Protein AF-A8XLY7-F1 (afdb_monomer)

Structure (mmCIF, N/CA/C/O backbone):
data_AF-A8XLY7-F1
#
_entry.id   AF-A8XLY7-F1
#
loop_
_atom_site.group_PDB
_atom_site.id
_atom_site.type_symbol
_atom_site.label_atom_id
_atom_site.label_alt_id
_atom_site.label_comp_id
_atom_site.label_asym_id
_atom_site.label_entity_id
_atom_site.label_seq_id
_atom_site.pdbx_PDB_ins_code
_atom_site.Cartn_x
_atom_site.Cartn_y
_atom_site.Cartn_z
_atom_site.occupancy
_atom_site.B_iso_or_equiv
_atom_site.auth_seq_id
_atom_site.auth_comp_id
_atom_site.auth_asym_id
_atom_site.auth_atom_id
_atom_site.pdbx_PDB_model_num
ATOM 1 N N . MET A 1 1 ? -8.087 25.324 46.278 1.00 41.00 1 MET A N 1
ATOM 2 C CA . MET A 1 1 ? -8.316 25.001 44.854 1.00 41.00 1 MET A CA 1
ATOM 3 C C . MET A 1 1 ? -7.153 24.121 44.415 1.00 41.00 1 MET A C 1
ATOM 5 O O . MET A 1 1 ? -6.076 24.637 44.158 1.00 41.00 1 MET A O 1
ATOM 9 N N . SER A 1 2 ? -7.298 22.800 44.547 1.00 41.56 2 SER A N 1
ATOM 10 C CA . SER A 1 2 ? -6.195 21.846 44.384 1.00 41.56 2 SER A CA 1
ATOM 11 C C . SER A 1 2 ? -5.960 21.512 42.916 1.00 41.56 2 SER A C 1
ATOM 13 O O . SER A 1 2 ? -6.889 21.157 42.194 1.00 41.56 2 SER A O 1
ATOM 15 N N . ASP A 1 3 ? -4.698 21.593 42.528 1.00 50.16 3 ASP A N 1
ATOM 16 C CA . ASP A 1 3 ? -4.144 21.308 41.214 1.00 50.16 3 ASP A CA 1
ATOM 17 C C . ASP A 1 3 ? -4.212 19.793 40.901 1.00 50.16 3 ASP A C 1
ATOM 19 O O . ASP A 1 3 ? -3.303 19.024 41.206 1.00 50.16 3 ASP A O 1
ATOM 23 N N . SER A 1 4 ? -5.339 19.326 40.349 1.00 49.62 4 SER A N 1
ATOM 24 C CA . SER A 1 4 ? -5.560 17.934 39.900 1.00 49.62 4 SER A CA 1
ATOM 25 C C . SER A 1 4 ? -5.253 17.712 38.406 1.00 49.62 4 SER A C 1
ATOM 27 O O . SER A 1 4 ? -5.498 16.639 37.857 1.00 49.62 4 SER A O 1
ATOM 29 N N . GLN A 1 5 ? -4.684 18.713 37.732 1.00 52.38 5 GLN A N 1
ATOM 30 C CA . GLN A 1 5 ? -4.601 18.825 36.270 1.00 52.38 5 GLN A CA 1
ATOM 31 C C . GLN A 1 5 ? -3.527 17.996 35.509 1.00 52.38 5 GLN A C 1
ATOM 33 O O . GLN A 1 5 ? -3.691 17.841 34.295 1.00 52.38 5 GLN A O 1
ATOM 38 N N . PRO A 1 6 ? -2.446 17.429 36.098 1.00 54.34 6 PRO A N 1
ATOM 39 C CA . PRO A 1 6 ? -1.425 16.737 35.297 1.00 54.34 6 PRO A CA 1
ATOM 40 C C . PRO A 1 6 ? -1.817 15.319 34.846 1.00 54.34 6 PRO A C 1
ATOM 42 O O . PRO A 1 6 ? -1.481 14.910 33.733 1.00 54.34 6 PRO A O 1
ATOM 45 N N . LYS A 1 7 ? -2.527 14.549 35.687 1.00 48.62 7 LYS A N 1
ATOM 46 C CA . LYS A 1 7 ? -2.868 13.141 35.387 1.00 48.62 7 LYS A CA 1
ATOM 47 C C . LYS A 1 7 ? -3.979 13.013 34.344 1.00 48.62 7 LYS A C 1
ATOM 49 O O . LYS A 1 7 ? -3.897 12.162 33.462 1.00 48.62 7 LYS A O 1
ATOM 54 N N . GLU A 1 8 ? -4.971 13.895 34.402 1.00 51.94 8 GLU A N 1
ATOM 55 C CA . GLU A 1 8 ? -6.104 13.905 33.474 1.00 51.94 8 GLU A CA 1
ATOM 56 C C . GLU A 1 8 ? -5.663 14.310 32.056 1.00 51.94 8 GLU A C 1
ATOM 58 O O . GLU A 1 8 ? -5.964 13.607 31.089 1.00 51.94 8 GLU A O 1
ATOM 63 N N . LYS A 1 9 ? -4.812 15.344 31.935 1.00 51.19 9 LYS A N 1
ATOM 64 C CA . LYS A 1 9 ? -4.214 15.765 30.654 1.00 51.19 9 LYS A CA 1
ATOM 65 C C . LYS A 1 9 ? -3.322 14.692 30.020 1.00 51.19 9 LYS A C 1
ATOM 67 O O . LYS A 1 9 ? -3.359 14.527 28.801 1.00 51.19 9 LYS A O 1
ATOM 72 N N . MET A 1 10 ? -2.556 13.939 30.818 1.00 49.50 10 MET A N 1
ATOM 73 C CA . MET A 1 10 ? -1.784 12.796 30.308 1.00 49.50 10 MET A CA 1
ATOM 74 C C . MET A 1 10 ? -2.691 11.672 29.798 1.00 49.50 10 MET A C 1
ATOM 76 O O . MET A 1 10 ? -2.463 11.169 28.699 1.00 49.50 10 MET A O 1
ATOM 80 N N . SER A 1 11 ? -3.745 11.321 30.543 1.00 58.09 11 SER A N 1
ATOM 81 C CA . SER A 1 11 ? -4.671 10.248 30.155 1.00 58.09 11 SER A CA 1
ATOM 82 C C . SER A 1 11 ? -5.444 10.561 28.867 1.00 58.09 11 SER A C 1
ATOM 84 O O . SER A 1 11 ? -5.591 9.700 28.000 1.00 58.09 11 SER A O 1
ATOM 86 N N . HIS A 1 12 ? -5.861 11.818 28.687 1.00 59.41 12 HIS A N 1
ATOM 87 C CA . HIS A 1 12 ? -6.601 12.257 27.509 1.00 59.41 12 HIS A CA 1
ATOM 88 C C . HIS A 1 12 ? -5.716 12.297 26.255 1.00 59.41 12 HIS A C 1
ATOM 90 O O . HIS A 1 12 ? -6.174 11.969 25.157 1.00 59.41 12 HIS A O 1
ATOM 96 N N . LYS A 1 13 ? -4.441 12.682 26.397 1.00 65.75 13 LYS A N 1
ATOM 97 C CA . LYS A 1 13 ? -3.473 12.644 25.295 1.00 65.75 13 LYS A CA 1
ATOM 98 C C . LYS A 1 13 ? -3.198 11.202 24.863 1.00 65.75 13 LYS A C 1
ATOM 100 O O . LYS A 1 13 ? -3.328 10.887 23.689 1.00 65.75 13 LYS A O 1
ATOM 105 N N . GLN A 1 14 ? -2.946 10.316 25.825 1.00 65.31 14 GLN A N 1
ATOM 106 C CA . GLN A 1 14 ? -2.667 8.905 25.564 1.00 65.31 14 GLN A CA 1
ATOM 107 C C . GLN A 1 14 ? -3.854 8.178 24.905 1.00 65.31 14 GLN A C 1
ATOM 109 O O . GLN A 1 14 ? -3.662 7.375 23.996 1.00 65.31 14 GLN A O 1
ATOM 114 N N . ASN A 1 15 ? -5.091 8.493 25.303 1.00 67.06 15 ASN A N 1
ATOM 115 C CA . ASN A 1 15 ? -6.294 7.938 24.673 1.00 67.06 15 ASN A CA 1
ATOM 116 C C . ASN A 1 15 ? -6.472 8.435 23.223 1.00 67.06 15 ASN A C 1
ATOM 118 O O . ASN A 1 15 ? -6.794 7.663 22.322 1.00 67.06 15 ASN A O 1
ATOM 122 N N . LYS A 1 16 ? -6.193 9.720 22.973 1.00 71.62 16 LYS A N 1
ATOM 123 C CA . LYS A 1 16 ? -6.237 10.299 21.625 1.00 71.62 16 LYS A CA 1
ATOM 124 C C . LYS A 1 16 ? -5.206 9.657 20.693 1.00 71.62 16 LYS A C 1
ATOM 126 O O . LYS A 1 16 ? -5.554 9.306 19.568 1.00 71.62 16 LYS A O 1
ATOM 131 N N . ASP A 1 17 ? -3.981 9.469 21.173 1.00 73.19 17 ASP A N 1
ATOM 132 C CA . ASP A 1 17 ? -2.891 8.867 20.400 1.00 73.19 17 ASP A CA 1
ATOM 133 C C . ASP A 1 17 ? -3.208 7.398 20.051 1.00 73.19 17 ASP A C 1
ATOM 135 O O . ASP A 1 17 ? -3.046 6.983 18.902 1.00 73.19 17 ASP A O 1
ATOM 139 N N . ASN A 1 18 ? -3.787 6.643 20.993 1.00 74.44 18 ASN A N 1
ATOM 140 C CA . ASN A 1 18 ? -4.239 5.268 20.755 1.00 74.44 18 ASN A CA 1
ATOM 141 C C . ASN A 1 18 ? -5.350 5.182 19.696 1.00 74.44 18 ASN A C 1
ATOM 143 O O . ASN A 1 18 ? -5.320 4.295 18.846 1.00 74.44 18 ASN A O 1
ATOM 147 N N . ASN A 1 19 ? -6.324 6.096 19.716 1.00 79.62 19 ASN A N 1
ATOM 148 C CA . ASN A 1 19 ? -7.404 6.106 18.724 1.00 79.62 19 ASN A CA 1
ATOM 149 C C . ASN A 1 19 ? -6.890 6.460 17.325 1.00 79.62 19 ASN A C 1
ATOM 151 O O . ASN A 1 19 ? -7.267 5.807 16.354 1.00 79.62 19 ASN A O 1
ATOM 155 N N . ILE A 1 20 ? -5.975 7.429 17.225 1.00 83.56 20 ILE A N 1
ATOM 156 C CA . ILE A 1 20 ? -5.308 7.769 15.961 1.00 83.56 20 ILE A CA 1
ATOM 157 C C . ILE A 1 20 ? -4.566 6.549 15.409 1.00 83.56 20 ILE A C 1
ATOM 159 O O . ILE A 1 20 ? -4.727 6.216 14.235 1.00 83.56 20 ILE A O 1
ATOM 163 N N . LEU A 1 21 ? -3.791 5.857 16.248 1.00 83.88 21 LEU A N 1
ATOM 164 C CA . LEU A 1 21 ? -3.060 4.666 15.827 1.00 83.88 21 LEU A CA 1
ATOM 165 C C . LEU A 1 21 ? -4.000 3.523 15.416 1.00 83.88 21 LEU A C 1
ATOM 167 O O . LEU A 1 21 ? -3.739 2.858 14.419 1.00 83.88 21 LEU A O 1
ATOM 171 N N . ASN A 1 22 ? -5.110 3.308 16.124 1.00 84.69 22 ASN A N 1
ATOM 172 C CA . ASN A 1 22 ? -6.089 2.281 15.759 1.00 84.69 22 ASN A CA 1
ATOM 173 C C . ASN A 1 22 ? -6.700 2.547 14.378 1.00 84.69 22 ASN A C 1
ATOM 175 O O . ASN A 1 22 ? -6.700 1.658 13.533 1.00 84.69 22 ASN A O 1
ATOM 179 N N . HIS A 1 23 ? -7.125 3.778 14.100 1.00 86.94 23 HIS A N 1
ATOM 180 C CA . HIS A 1 23 ? -7.661 4.129 12.785 1.00 86.94 23 HIS A CA 1
ATOM 181 C C . HIS A 1 23 ? -6.605 4.070 11.676 1.00 86.94 23 HIS A C 1
ATOM 183 O O . HIS A 1 23 ? -6.885 3.646 10.554 1.00 86.94 23 HIS A O 1
ATOM 189 N N . ALA A 1 24 ? -5.362 4.436 11.989 1.00 87.31 24 ALA A N 1
ATOM 190 C CA . ALA A 1 24 ? -4.221 4.253 11.100 1.00 87.31 24 ALA A CA 1
ATOM 191 C C . ALA A 1 24 ? -3.976 2.775 10.764 1.00 87.31 24 ALA A C 1
ATOM 193 O O . ALA A 1 24 ? -3.692 2.439 9.613 1.00 87.31 24 ALA A O 1
ATOM 194 N N . LEU A 1 25 ? -4.091 1.891 11.758 1.00 88.25 25 LEU A N 1
ATOM 195 C CA . LEU A 1 25 ? -3.963 0.446 11.599 1.00 88.25 25 LEU A CA 1
ATOM 196 C C . LEU A 1 25 ? -5.123 -0.140 10.791 1.00 88.25 25 LEU A C 1
ATOM 198 O O . LEU A 1 25 ? -4.855 -0.907 9.869 1.00 88.25 25 LEU A O 1
ATOM 202 N N . GLU A 1 26 ? -6.369 0.254 11.071 1.00 86.56 26 GLU A N 1
ATOM 203 C CA . GLU A 1 26 ? -7.562 -0.119 10.293 1.00 86.56 26 GLU A CA 1
ATOM 204 C C . GLU A 1 26 ? -7.364 0.268 8.815 1.00 86.56 26 GLU A C 1
ATOM 206 O O . GLU A 1 26 ? -7.421 -0.575 7.913 1.00 86.56 26 GLU A O 1
ATOM 211 N N . GLY A 1 27 ? -7.015 1.531 8.554 1.00 88.75 27 GLY A N 1
ATOM 212 C CA . GLY A 1 27 ? -6.757 2.040 7.208 1.00 88.75 27 GLY A CA 1
ATOM 213 C C . GLY A 1 27 ? -5.558 1.374 6.519 1.00 88.75 27 GLY A C 1
ATOM 214 O O . GLY A 1 27 ? -5.604 1.058 5.324 1.00 88.75 27 GLY A O 1
ATOM 215 N N . GLY A 1 28 ? -4.488 1.097 7.265 1.00 90.06 28 GLY A N 1
ATOM 216 C CA . GLY A 1 28 ? -3.314 0.374 6.781 1.00 90.06 28 GLY A CA 1
ATOM 217 C C . GLY A 1 28 ? -3.612 -1.085 6.439 1.00 90.06 28 GLY A C 1
ATOM 218 O O . GLY A 1 28 ? -3.162 -1.570 5.399 1.00 90.06 28 GLY A O 1
ATOM 219 N N . ALA A 1 29 ? -4.409 -1.774 7.257 1.00 89.56 29 ALA A N 1
ATOM 220 C CA . ALA A 1 29 ? -4.863 -3.139 7.007 1.00 89.56 29 ALA A CA 1
ATOM 221 C C . ALA A 1 29 ? -5.755 -3.207 5.761 1.00 89.56 29 ALA A C 1
ATOM 223 O O . ALA A 1 29 ? -5.552 -4.083 4.913 1.00 89.56 29 ALA A O 1
ATOM 224 N N . VAL A 1 30 ? -6.664 -2.242 5.585 1.00 89.25 30 VAL A N 1
ATOM 225 C CA . VAL A 1 30 ? -7.472 -2.078 4.367 1.00 89.25 30 VAL A CA 1
ATOM 226 C C . VAL A 1 30 ? -6.578 -1.886 3.142 1.00 89.25 30 VAL A C 1
ATOM 228 O O . VAL A 1 30 ? -6.713 -2.618 2.157 1.00 89.25 30 VAL A O 1
ATOM 231 N N . GLY A 1 31 ? -5.623 -0.952 3.198 1.00 91.00 31 GLY A N 1
ATOM 232 C CA . GLY A 1 31 ? -4.714 -0.669 2.085 1.00 91.00 31 GLY A CA 1
ATOM 233 C C . GLY A 1 31 ? -3.833 -1.866 1.716 1.00 91.00 31 GLY A C 1
ATOM 234 O O . GLY A 1 31 ? -3.735 -2.246 0.546 1.00 91.00 31 GLY A O 1
ATOM 235 N N . ALA A 1 32 ? -3.249 -2.523 2.719 1.00 91.56 32 ALA A N 1
ATOM 236 C CA . ALA A 1 32 ? -2.460 -3.738 2.547 1.00 91.56 32 ALA A CA 1
ATOM 237 C C . ALA A 1 32 ? -3.291 -4.884 1.947 1.00 91.56 32 ALA A C 1
ATOM 239 O O . ALA A 1 32 ? -2.818 -5.602 1.065 1.00 91.56 32 ALA A O 1
ATOM 240 N N . THR A 1 33 ? -4.538 -5.047 2.389 1.00 90.75 33 THR A N 1
ATOM 241 C CA . THR A 1 33 ? -5.425 -6.124 1.929 1.00 90.75 33 THR A CA 1
ATOM 242 C C . THR A 1 33 ? -5.903 -5.877 0.511 1.00 90.75 33 THR A C 1
ATOM 244 O O . THR A 1 33 ? -5.857 -6.788 -0.314 1.00 90.75 33 THR A O 1
ATOM 247 N N . LYS A 1 34 ? -6.267 -4.638 0.170 1.00 92.94 34 LYS A N 1
ATOM 248 C CA . LYS A 1 34 ? -6.583 -4.264 -1.212 1.00 92.94 34 LYS A CA 1
ATOM 249 C C . LYS A 1 34 ? -5.387 -4.530 -2.128 1.00 92.94 34 LYS A C 1
ATOM 251 O O . LYS A 1 34 ? -5.541 -5.172 -3.166 1.00 92.94 34 LYS A O 1
ATOM 256 N N . ASN A 1 35 ? -4.178 -4.154 -1.708 1.00 93.75 35 ASN A N 1
ATOM 257 C CA . ASN A 1 35 ? -2.958 -4.497 -2.438 1.00 93.75 35 ASN A CA 1
ATOM 258 C C . ASN A 1 35 ? -2.777 -6.012 -2.591 1.00 93.75 35 ASN A C 1
ATOM 260 O O . ASN A 1 35 ? -2.441 -6.477 -3.677 1.00 93.75 35 ASN A O 1
ATOM 264 N N . ALA A 1 36 ? -3.010 -6.789 -1.533 1.00 92.50 36 ALA A N 1
ATOM 265 C CA . ALA A 1 36 ? -2.902 -8.244 -1.557 1.00 92.50 36 ALA A CA 1
ATOM 266 C C . ALA A 1 36 ? -3.921 -8.902 -2.495 1.00 92.50 36 ALA A C 1
ATOM 268 O O . ALA A 1 36 ? -3.590 -9.888 -3.154 1.00 92.50 36 ALA A O 1
ATOM 269 N N . ILE A 1 37 ? -5.140 -8.373 -2.578 1.00 91.69 37 ILE A N 1
ATOM 270 C CA . ILE A 1 37 ? -6.203 -8.887 -3.448 1.00 91.69 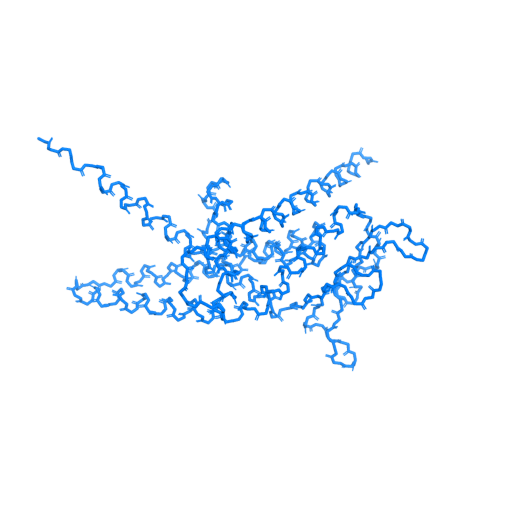37 ILE A CA 1
ATOM 271 C C . ILE A 1 37 ? -5.900 -8.573 -4.914 1.00 91.69 37 ILE A C 1
ATOM 273 O O . ILE A 1 37 ? -6.004 -9.458 -5.765 1.00 91.69 37 ILE A O 1
ATOM 277 N N . HIS A 1 38 ? -5.476 -7.344 -5.211 1.00 93.06 38 HIS A N 1
ATOM 278 C CA . HIS A 1 38 ? -5.279 -6.883 -6.585 1.00 93.06 38 HIS A CA 1
ATOM 279 C C . HIS A 1 38 ? -3.899 -7.212 -7.151 1.00 93.06 38 HIS A C 1
ATOM 281 O O . HIS A 1 38 ? -3.779 -7.436 -8.352 1.00 93.06 38 HIS A O 1
ATOM 287 N N . TYR A 1 39 ? -2.860 -7.296 -6.318 1.00 95.12 39 TYR A N 1
ATOM 288 C CA . TYR A 1 39 ? -1.483 -7.383 -6.792 1.00 95.12 39 TYR A CA 1
ATOM 289 C C . TYR A 1 39 ? -0.692 -8.546 -6.185 1.00 95.12 39 TYR A C 1
ATOM 291 O O . TYR A 1 39 ? -0.847 -8.937 -5.025 1.00 95.12 39 TYR A O 1
ATOM 299 N N . ALA A 1 40 ? 0.211 -9.108 -6.985 1.00 93.62 40 ALA A N 1
ATOM 300 C CA . ALA A 1 40 ? 1.286 -9.977 -6.512 1.00 93.62 40 ALA A CA 1
ATOM 301 C C . ALA A 1 40 ? 2.636 -9.312 -6.781 1.00 93.62 40 ALA A C 1
ATOM 303 O O . ALA A 1 40 ? 2.892 -8.851 -7.891 1.00 93.62 40 ALA A O 1
ATOM 304 N N . VAL A 1 41 ? 3.511 -9.298 -5.777 1.00 93.31 41 VAL A N 1
ATOM 305 C CA . VAL A 1 41 ? 4.860 -8.737 -5.893 1.00 93.31 41 VAL A CA 1
ATOM 306 C C . VAL A 1 41 ? 5.867 -9.873 -5.968 1.00 93.31 41 VAL A C 1
ATOM 308 O O . VAL A 1 41 ? 5.856 -10.783 -5.142 1.00 93.31 41 VAL A O 1
ATOM 311 N N . LYS A 1 42 ? 6.759 -9.819 -6.952 1.00 92.50 42 LYS A N 1
ATOM 312 C CA . LYS A 1 42 ? 7.868 -10.758 -7.098 1.00 92.50 42 LYS A CA 1
ATOM 313 C C . LYS A 1 42 ? 9.160 -9.983 -7.279 1.00 92.50 42 LYS A C 1
ATOM 315 O O . LYS A 1 42 ? 9.376 -9.371 -8.323 1.00 92.50 42 LYS A O 1
ATOM 320 N N . VAL A 1 43 ? 10.020 -10.037 -6.272 1.00 88.38 43 VAL A N 1
ATOM 321 C CA . VAL A 1 43 ? 11.380 -9.503 -6.369 1.00 88.38 43 VAL A CA 1
ATOM 322 C C . VAL A 1 43 ? 12.252 -10.519 -7.105 1.00 88.38 43 VAL A C 1
ATOM 324 O O . VAL A 1 43 ? 12.157 -11.720 -6.841 1.00 88.38 43 VAL A O 1
ATOM 327 N N . GLY A 1 44 ? 13.053 -10.061 -8.064 1.00 80.62 44 GLY A N 1
ATOM 328 C CA . GLY A 1 44 ? 13.890 -10.934 -8.884 1.00 80.62 44 GLY A CA 1
ATOM 329 C C . GLY A 1 44 ? 13.127 -11.782 -9.913 1.00 80.62 44 GLY A C 1
ATOM 330 O O . GLY A 1 44 ? 12.041 -11.443 -10.392 1.00 80.62 44 GLY A O 1
ATOM 331 N N . GLY A 1 45 ? 13.713 -12.934 -10.255 1.00 69.75 45 GLY A N 1
ATOM 332 C CA . GLY A 1 45 ? 13.126 -13.980 -11.104 1.00 69.75 45 GLY A CA 1
ATOM 333 C C . GLY A 1 45 ? 13.777 -14.135 -12.481 1.00 69.75 45 GLY A C 1
ATOM 334 O O . GLY A 1 45 ? 13.882 -15.252 -12.974 1.00 69.75 45 GLY A O 1
ATOM 335 N N . ARG A 1 46 ? 14.253 -13.048 -13.086 1.00 68.06 46 ARG A N 1
ATOM 336 C CA . ARG A 1 46 ? 15.160 -13.060 -14.246 1.00 68.06 46 ARG A CA 1
ATOM 337 C C . ARG A 1 46 ? 16.392 -12.243 -13.884 1.00 68.06 46 ARG A C 1
ATOM 339 O O . ARG A 1 46 ? 16.291 -11.362 -13.036 1.00 68.06 46 ARG A O 1
ATOM 346 N N . ARG A 1 47 ? 17.533 -12.515 -14.530 1.00 67.56 47 ARG A N 1
ATOM 347 C CA . ARG A 1 47 ? 18.837 -11.907 -14.193 1.00 67.56 47 ARG A CA 1
ATOM 348 C C . ARG A 1 47 ? 18.831 -10.371 -14.193 1.00 67.56 47 ARG A C 1
ATOM 350 O O . ARG A 1 47 ? 19.692 -9.762 -13.578 1.00 67.56 47 ARG A O 1
ATOM 357 N N . THR A 1 48 ? 17.870 -9.771 -14.887 1.00 79.38 48 THR A N 1
ATOM 358 C CA . THR A 1 48 ? 17.748 -8.331 -15.117 1.00 79.38 48 THR A CA 1
ATOM 359 C C . THR A 1 48 ? 16.543 -7.717 -14.414 1.00 79.38 48 THR A C 1
ATOM 361 O O . THR A 1 48 ? 16.367 -6.515 -14.494 1.00 79.38 48 THR A O 1
ATOM 364 N N . ASN A 1 49 ? 15.698 -8.495 -13.736 1.00 85.44 49 ASN A N 1
ATOM 365 C CA . ASN A 1 49 ? 14.477 -7.966 -13.133 1.00 85.44 49 ASN A CA 1
ATOM 366 C C . ASN A 1 49 ? 14.731 -7.686 -11.659 1.00 85.44 49 ASN A C 1
ATOM 368 O O . ASN A 1 49 ? 15.037 -8.606 -10.903 1.00 85.44 49 ASN A O 1
ATOM 372 N N . VAL A 1 50 ? 14.552 -6.439 -11.241 1.00 89.25 50 VAL A N 1
ATOM 373 C CA . VAL A 1 50 ? 14.678 -6.045 -9.838 1.00 89.25 50 VAL A CA 1
ATOM 374 C C . VAL A 1 50 ? 13.388 -6.383 -9.099 1.00 89.25 50 VAL A C 1
ATOM 376 O O . VAL A 1 50 ? 13.404 -7.154 -8.144 1.00 89.25 50 VAL A O 1
ATOM 379 N N . VAL A 1 51 ? 12.242 -5.898 -9.580 1.00 93.19 51 VAL A N 1
ATOM 380 C CA . VAL A 1 51 ? 10.928 -6.226 -9.009 1.00 93.19 51 VAL A CA 1
ATOM 381 C C . VAL A 1 51 ? 9.843 -6.222 -10.078 1.00 93.19 51 VAL A C 1
ATOM 383 O O . VAL A 1 51 ? 9.835 -5.399 -10.987 1.00 93.19 51 VAL A O 1
ATOM 386 N N . ASN A 1 52 ? 8.906 -7.157 -9.956 1.00 94.19 52 ASN A N 1
ATOM 387 C CA . ASN A 1 52 ? 7.744 -7.294 -10.818 1.00 94.19 52 ASN A CA 1
ATOM 388 C C . ASN A 1 52 ? 6.479 -7.173 -9.976 1.00 94.19 52 ASN A C 1
ATOM 390 O O . ASN A 1 52 ? 6.331 -7.865 -8.965 1.00 94.19 52 ASN A O 1
ATOM 394 N N . VAL A 1 53 ? 5.547 -6.350 -10.434 1.00 95.06 53 VAL A N 1
ATOM 395 C CA . VAL A 1 53 ? 4.200 -6.263 -9.880 1.00 95.06 53 VAL A CA 1
ATOM 396 C C . VAL A 1 53 ? 3.242 -6.857 -10.898 1.00 95.06 53 VAL A C 1
ATOM 398 O O . VAL A 1 53 ? 3.223 -6.442 -12.054 1.00 95.06 53 VAL A O 1
ATOM 401 N N . PHE A 1 54 ? 2.462 -7.847 -10.481 1.00 94.81 54 PHE A N 1
ATOM 402 C CA . PHE A 1 54 ? 1.435 -8.493 -11.290 1.00 94.81 54 PHE A CA 1
ATOM 403 C C . PHE A 1 54 ? 0.060 -8.036 -10.852 1.00 94.81 54 PHE A C 1
ATOM 405 O O . PHE A 1 54 ? -0.204 -7.988 -9.655 1.00 94.81 54 PHE A O 1
ATOM 412 N N . ASP A 1 55 ? -0.811 -7.773 -11.817 1.00 94.50 55 ASP A N 1
ATOM 413 C CA . ASP A 1 55 ? -2.223 -7.515 -11.583 1.00 94.50 55 ASP A CA 1
ATOM 414 C C . ASP A 1 55 ? -2.995 -8.836 -11.627 1.00 94.50 55 ASP A C 1
ATOM 416 O O . ASP A 1 55 ? -3.014 -9.552 -12.634 1.00 94.50 55 ASP A O 1
ATOM 420 N N . LYS A 1 56 ? -3.610 -9.188 -10.500 1.00 92.81 56 LYS A N 1
ATOM 421 C CA . LYS A 1 56 ? -4.402 -10.406 -10.332 1.00 92.81 56 LYS A CA 1
ATOM 422 C C . LYS A 1 56 ? -5.761 -10.310 -11.016 1.00 92.81 56 LYS A C 1
ATOM 424 O O . LYS A 1 56 ? -6.322 -11.371 -11.295 1.00 92.81 56 LYS A O 1
ATOM 429 N N . THR A 1 57 ? -6.257 -9.107 -11.298 1.00 89.31 57 THR A N 1
ATOM 430 C CA . THR A 1 57 ? -7.545 -8.871 -11.966 1.00 89.31 57 THR A CA 1
ATOM 431 C C . THR A 1 57 ? -7.462 -9.107 -13.471 1.00 89.31 57 THR A C 1
ATOM 433 O O . THR A 1 57 ? -8.442 -9.517 -14.085 1.00 89.31 57 THR A O 1
ATOM 436 N N . VAL A 1 58 ? -6.272 -8.961 -14.064 1.00 89.94 58 VAL A N 1
ATOM 437 C CA . VAL A 1 58 ? -6.061 -9.167 -15.501 1.00 89.94 58 VAL A CA 1
ATOM 438 C C . VAL A 1 58 ? -5.324 -10.481 -15.751 1.00 89.94 58 VAL A C 1
ATOM 440 O O . VAL A 1 58 ? -4.137 -10.626 -15.450 1.00 89.94 58 VAL A O 1
ATOM 443 N N . LYS A 1 59 ? -6.017 -11.458 -16.344 1.00 89.00 59 LYS A N 1
ATOM 444 C CA . LYS A 1 59 ? -5.454 -12.780 -16.655 1.00 89.00 59 LYS A CA 1
ATOM 445 C C . LYS A 1 59 ? -4.951 -12.868 -18.096 1.00 89.00 59 LYS A C 1
ATOM 447 O O . LYS A 1 59 ? -5.476 -12.248 -19.018 1.00 89.00 59 LYS A O 1
ATOM 452 N N . SER A 1 60 ? -3.888 -13.637 -18.296 1.00 86.00 60 SER A N 1
ATOM 453 C CA . SER A 1 60 ? -3.456 -14.105 -19.616 1.00 86.00 60 SER A CA 1
ATOM 454 C C . SER A 1 60 ? -4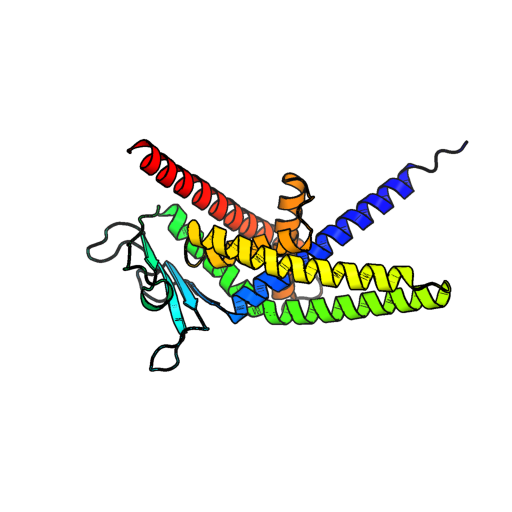.357 -15.243 -20.105 1.00 86.00 60 SER A C 1
ATOM 456 O O . SER A 1 60 ? -5.079 -15.840 -19.312 1.00 86.00 60 SER A O 1
ATOM 458 N N . ALA A 1 61 ? -4.251 -15.610 -21.386 1.00 84.00 61 ALA A N 1
ATOM 459 C CA . ALA A 1 61 ? -4.966 -16.761 -21.951 1.00 84.00 61 ALA A CA 1
ATOM 460 C C . ALA A 1 61 ? -4.681 -18.088 -21.212 1.00 84.00 61 ALA A C 1
ATOM 462 O O . ALA A 1 61 ? -5.480 -19.010 -21.257 1.00 84.00 61 ALA A O 1
ATOM 463 N N . ARG A 1 62 ? -3.551 -18.172 -20.494 1.00 85.38 62 ARG A N 1
ATOM 464 C CA . ARG A 1 62 ? -3.157 -19.323 -19.665 1.00 85.38 62 ARG A CA 1
ATOM 465 C C . ARG A 1 62 ? -3.620 -19.207 -18.203 1.00 85.38 62 ARG A C 1
ATOM 467 O O . ARG A 1 62 ? -3.070 -19.879 -17.342 1.00 85.38 62 ARG A O 1
ATOM 474 N N . GLY A 1 63 ? -4.518 -18.273 -17.883 1.00 85.19 63 GLY A N 1
ATOM 475 C CA . GLY A 1 63 ? -5.035 -18.037 -16.527 1.00 85.19 63 GLY A CA 1
ATOM 476 C C . GLY A 1 63 ? -4.082 -17.311 -15.565 1.00 85.19 63 GLY A C 1
ATOM 477 O O . GLY A 1 63 ? -4.492 -16.900 -14.481 1.00 85.19 63 GLY A O 1
ATOM 478 N N . ASN A 1 64 ? -2.821 -17.085 -15.949 1.00 88.69 64 ASN A N 1
ATOM 479 C CA . ASN A 1 64 ? -1.836 -16.421 -15.088 1.00 88.69 64 ASN A CA 1
ATOM 480 C C . ASN A 1 64 ? -2.056 -14.898 -15.024 1.00 88.69 64 ASN A C 1
ATOM 482 O O . ASN A 1 64 ? -2.336 -14.310 -16.075 1.00 88.69 64 ASN A O 1
ATOM 486 N N . PRO A 1 65 ? -1.871 -14.248 -13.855 1.00 91.31 65 PRO A N 1
ATOM 487 C CA . PRO A 1 65 ? -1.846 -12.789 -13.724 1.00 91.31 65 PRO A CA 1
ATOM 488 C C . PRO A 1 65 ? -0.879 -12.129 -14.714 1.00 91.31 65 PRO A C 1
ATOM 490 O O . PRO A 1 65 ? 0.253 -12.592 -14.887 1.00 91.31 65 PRO A O 1
ATOM 493 N N . LYS A 1 66 ? -1.300 -11.038 -15.357 1.00 93.00 66 LYS A N 1
ATOM 494 C CA . LYS A 1 66 ? -0.416 -10.241 -16.214 1.00 93.00 66 LYS A CA 1
ATOM 495 C C . LYS A 1 66 ? 0.460 -9.335 -15.351 1.00 93.00 66 LYS A C 1
ATOM 497 O O . LYS A 1 66 ? 0.021 -8.798 -14.339 1.00 93.00 66 LYS A O 1
ATOM 502 N N . TRP A 1 67 ? 1.718 -9.157 -15.747 1.00 91.38 67 TRP A N 1
ATOM 503 C CA . TRP A 1 67 ? 2.576 -8.160 -15.106 1.00 91.38 67 TRP A CA 1
ATOM 504 C C . TRP A 1 67 ? 2.011 -6.768 -15.405 1.00 91.38 67 TRP A C 1
ATOM 506 O O . TRP A 1 67 ? 1.677 -6.498 -16.553 1.00 91.38 67 TRP A O 1
ATOM 516 N N . PHE A 1 68 ? 1.872 -5.926 -14.389 1.00 93.94 68 PHE A N 1
ATOM 517 C CA . PHE A 1 68 ? 1.409 -4.541 -14.477 1.00 93.94 68 PHE A CA 1
ATOM 518 C C . PHE A 1 68 ? 2.576 -3.601 -14.742 1.00 93.94 68 PHE A C 1
ATOM 520 O O . PHE A 1 68 ? 2.580 -2.878 -15.738 1.00 93.94 68 PHE A O 1
ATOM 527 N N . ALA A 1 69 ? 3.587 -3.667 -13.882 1.00 94.06 69 ALA A N 1
ATOM 528 C CA . ALA A 1 69 ? 4.789 -2.867 -13.999 1.00 94.06 69 ALA A CA 1
ATOM 529 C C . ALA A 1 69 ? 6.003 -3.652 -13.508 1.00 94.06 69 ALA A C 1
ATOM 531 O O . ALA A 1 69 ? 5.890 -4.567 -12.682 1.00 94.06 69 ALA A O 1
ATOM 532 N N . ARG A 1 70 ? 7.168 -3.316 -14.053 1.00 93.00 70 ARG A N 1
ATOM 533 C CA . ARG A 1 70 ? 8.438 -3.973 -13.746 1.00 93.00 70 ARG A CA 1
ATOM 534 C C . ARG A 1 70 ? 9.540 -2.947 -13.641 1.00 93.00 70 ARG A C 1
ATOM 536 O O . ARG A 1 70 ? 9.558 -1.986 -14.400 1.00 93.00 70 ARG A O 1
ATOM 543 N N . VAL A 1 71 ? 10.442 -3.194 -12.707 1.00 92.38 71 VAL A N 1
ATOM 544 C CA . VAL A 1 71 ? 11.695 -2.467 -12.564 1.00 92.38 71 VAL A CA 1
ATOM 545 C C . VAL A 1 71 ? 12.792 -3.385 -13.056 1.00 92.38 71 VAL A C 1
ATOM 547 O O . VAL A 1 71 ? 13.010 -4.451 -12.472 1.00 92.38 71 VAL A O 1
ATOM 550 N N . ASP A 1 72 ? 13.470 -2.962 -14.111 1.00 90.81 72 ASP A N 1
ATOM 551 C CA . ASP A 1 72 ? 14.500 -3.734 -14.782 1.00 90.81 72 ASP A CA 1
ATOM 552 C C . ASP A 1 72 ? 15.868 -3.037 -14.636 1.00 90.81 72 ASP A C 1
ATOM 554 O O . ASP A 1 72 ? 16.007 -1.813 -14.711 1.00 90.81 72 ASP A O 1
ATOM 558 N N . ALA A 1 73 ? 16.891 -3.844 -14.374 1.00 89.56 73 ALA A N 1
ATOM 559 C CA . ALA A 1 73 ? 18.298 -3.487 -14.440 1.00 89.56 73 ALA A CA 1
ATOM 560 C C . ALA A 1 73 ? 18.747 -3.358 -15.909 1.00 89.56 73 ALA A C 1
ATOM 562 O O . ALA A 1 73 ? 18.064 -3.880 -16.795 1.00 89.56 73 ALA A O 1
ATOM 563 N N . PRO A 1 74 ? 19.890 -2.704 -16.190 1.00 89.38 74 PRO A N 1
ATOM 564 C CA . PRO A 1 74 ? 20.427 -2.598 -17.543 1.00 89.38 74 PRO A CA 1
ATOM 565 C C . PRO A 1 74 ? 20.471 -3.956 -18.254 1.00 89.38 74 PRO A C 1
ATOM 567 O O . PRO A 1 74 ? 21.001 -4.934 -17.718 1.00 89.38 74 PRO A O 1
ATOM 570 N N . HIS A 1 75 ? 19.906 -4.029 -19.460 1.00 85.94 75 HIS A N 1
ATOM 571 C CA . HIS A 1 75 ? 19.869 -5.260 -20.249 1.00 85.94 75 HIS A CA 1
ATOM 572 C C . HIS A 1 75 ? 19.876 -4.982 -21.749 1.00 85.94 75 HIS A C 1
ATOM 574 O O . HIS A 1 75 ? 19.326 -3.988 -22.218 1.00 85.94 75 HIS A O 1
ATOM 580 N N . GLY A 1 76 ? 20.507 -5.880 -22.512 1.00 85.81 76 GLY A N 1
ATOM 581 C CA . GLY A 1 76 ? 20.544 -5.817 -23.972 1.00 85.81 76 GLY A CA 1
ATOM 582 C C . GLY A 1 76 ? 20.936 -4.433 -24.501 1.00 85.81 76 GLY A C 1
ATOM 583 O O . GLY A 1 76 ? 22.029 -3.946 -24.234 1.00 85.81 76 GLY A O 1
ATOM 584 N N . LYS A 1 77 ? 20.020 -3.805 -25.249 1.00 85.56 77 LYS A N 1
ATOM 585 C CA . LYS A 1 77 ? 20.195 -2.475 -25.863 1.00 85.56 77 LYS A CA 1
ATOM 586 C C . LYS A 1 77 ? 19.789 -1.305 -24.952 1.00 85.56 77 LYS A C 1
ATOM 588 O O . LYS A 1 77 ? 19.768 -0.166 -25.406 1.00 85.56 77 LYS A O 1
ATOM 593 N N . VAL A 1 78 ? 19.442 -1.569 -23.694 1.00 85.12 78 VAL A N 1
ATOM 594 C CA . VAL A 1 78 ? 18.990 -0.567 -22.721 1.00 85.12 78 VAL A CA 1
ATOM 595 C C . VAL A 1 78 ? 20.009 -0.508 -21.574 1.00 85.12 78 VAL A C 1
ATOM 597 O O . VAL A 1 78 ? 19.883 -1.248 -20.596 1.00 85.12 78 VAL A O 1
ATOM 600 N N . PRO A 1 79 ? 21.050 0.344 -21.668 1.00 89.56 79 PRO A N 1
ATOM 601 C CA . PRO A 1 79 ? 22.181 0.352 -20.733 1.00 89.56 79 PRO A CA 1
ATOM 602 C C . PRO A 1 79 ? 21.884 1.071 -19.403 1.00 89.56 79 PRO A C 1
ATOM 604 O O . PRO A 1 79 ? 22.798 1.497 -18.705 1.00 89.56 79 PRO A O 1
ATOM 607 N N . PHE A 1 80 ? 20.613 1.235 -19.035 1.00 90.50 80 PHE A N 1
ATOM 608 C CA . PHE A 1 80 ? 20.187 1.965 -17.841 1.00 90.50 80 PHE A CA 1
ATOM 609 C C . PHE A 1 80 ? 19.054 1.236 -17.111 1.00 90.50 80 PHE A C 1
ATOM 611 O O . PHE A 1 80 ? 18.316 0.450 -17.708 1.00 90.50 80 PHE A O 1
ATOM 618 N N . HIS A 1 81 ? 18.906 1.507 -15.812 1.00 90.88 81 HIS A N 1
ATOM 619 C CA . HIS A 1 81 ? 17.766 1.015 -15.040 1.00 90.88 81 HIS A CA 1
ATOM 620 C C . HIS A 1 81 ? 16.489 1.699 -15.520 1.00 90.88 81 HIS A C 1
ATOM 622 O O . HIS A 1 81 ? 16.485 2.910 -15.757 1.00 90.88 81 HIS A O 1
ATOM 628 N N . HIS A 1 82 ? 15.409 0.941 -15.660 1.00 90.94 82 HIS A N 1
ATOM 629 C CA . HIS A 1 82 ? 14.168 1.479 -16.198 1.00 90.94 82 HIS A CA 1
ATOM 630 C C . HIS A 1 82 ? 12.922 0.809 -15.626 1.00 90.94 82 HIS A C 1
ATOM 632 O O . HIS A 1 82 ? 12.974 -0.289 -15.070 1.00 90.94 82 HIS A O 1
ATOM 638 N N . ILE A 1 83 ? 11.802 1.520 -15.743 1.00 91.38 83 ILE A N 1
ATOM 639 C CA . ILE A 1 83 ? 10.471 1.017 -15.423 1.00 91.38 83 ILE A CA 1
ATOM 640 C C . ILE A 1 83 ? 9.704 0.773 -16.717 1.00 91.38 83 ILE A C 1
ATOM 642 O O . ILE A 1 83 ? 9.611 1.649 -17.584 1.00 91.38 83 ILE A O 1
ATOM 646 N N . ASN A 1 84 ? 9.078 -0.393 -16.788 1.00 91.44 84 ASN A N 1
ATOM 647 C CA . ASN A 1 84 ? 8.212 -0.796 -17.884 1.00 91.44 84 ASN A CA 1
ATOM 648 C C . ASN A 1 84 ? 6.802 -0.962 -17.340 1.00 91.44 84 ASN A C 1
ATOM 650 O O . ASN A 1 84 ? 6.606 -1.484 -16.239 1.00 91.44 84 ASN A O 1
ATOM 654 N N . VAL A 1 85 ? 5.815 -0.580 -18.142 1.00 92.69 85 VAL A N 1
ATOM 655 C CA . VAL A 1 85 ? 4.398 -0.830 -17.860 1.00 92.69 85 VAL A CA 1
ATOM 656 C C . VAL A 1 85 ? 3.782 -1.648 -18.979 1.00 92.69 85 VAL A C 1
ATOM 658 O O . VAL A 1 85 ? 4.182 -1.559 -20.141 1.00 92.69 85 VAL A O 1
ATOM 661 N N . ASN A 1 86 ? 2.813 -2.484 -18.628 1.00 91.31 86 ASN A N 1
ATOM 662 C CA . ASN A 1 86 ? 2.178 -3.365 -19.589 1.00 91.31 86 ASN A CA 1
ATOM 663 C C . ASN A 1 86 ? 1.022 -2.661 -20.295 1.00 91.31 86 ASN A C 1
ATOM 665 O O . ASN A 1 86 ? -0.011 -2.395 -19.677 1.00 91.31 86 ASN A O 1
ATOM 669 N N . LYS A 1 87 ? 1.153 -2.474 -21.613 1.00 90.62 87 LYS A N 1
ATOM 670 C CA . LYS A 1 87 ? 0.109 -1.904 -22.477 1.00 90.62 87 LYS A CA 1
ATOM 671 C C . LYS A 1 87 ? -1.255 -2.577 -22.308 1.00 90.62 87 LYS A C 1
ATOM 673 O O . LYS A 1 87 ? -2.274 -1.907 -22.398 1.00 90.62 87 LYS A O 1
ATOM 678 N N . ALA A 1 88 ? -1.297 -3.884 -22.046 1.00 86.19 88 ALA A N 1
ATOM 679 C CA . ALA A 1 88 ? -2.557 -4.608 -21.875 1.00 86.19 88 ALA A CA 1
ATOM 680 C C . ALA A 1 88 ? -3.319 -4.238 -20.589 1.00 86.19 88 ALA A C 1
ATOM 682 O O . ALA A 1 88 ? -4.463 -4.654 -20.443 1.00 86.19 88 ALA A O 1
ATOM 683 N N . ILE A 1 89 ? -2.678 -3.529 -19.658 1.00 87.69 89 ILE A N 1
ATOM 684 C CA . ILE A 1 89 ? -3.278 -3.055 -18.405 1.00 87.69 89 ILE A CA 1
ATOM 685 C C . ILE A 1 89 ? -3.402 -1.532 -18.435 1.00 87.69 89 ILE A C 1
ATOM 687 O O . ILE A 1 89 ? -4.454 -0.997 -18.117 1.00 87.69 89 ILE A O 1
ATOM 691 N N . THR A 1 90 ? -2.343 -0.828 -18.836 1.00 88.06 90 THR A N 1
ATOM 692 C CA . THR A 1 90 ? -2.303 0.640 -18.774 1.00 88.06 90 THR A CA 1
ATOM 693 C C . THR A 1 90 ? -2.783 1.328 -20.048 1.00 88.06 90 THR A C 1
ATOM 695 O O . THR A 1 90 ? -2.962 2.538 -20.047 1.00 88.06 90 THR A O 1
ATOM 698 N N . GLY A 1 91 ? -2.902 0.606 -21.166 1.00 88.31 91 GLY A N 1
ATOM 699 C CA . GLY A 1 91 ? -3.103 1.186 -22.500 1.00 88.31 91 GLY A CA 1
ATOM 700 C C . GLY A 1 91 ? -1.860 1.880 -23.080 1.00 88.31 91 GLY A C 1
ATOM 701 O O . GLY A 1 91 ? -1.801 2.137 -24.282 1.00 88.31 91 GLY A O 1
ATOM 702 N N . VAL A 1 92 ? -0.831 2.124 -22.263 1.00 87.12 92 VAL A N 1
ATOM 703 C CA . VAL A 1 92 ? 0.378 2.868 -22.634 1.00 87.12 92 VAL A CA 1
ATOM 704 C C . VAL A 1 92 ? 1.422 1.925 -23.232 1.00 87.12 92 VAL A C 1
ATOM 706 O O . VAL A 1 92 ? 1.721 0.869 -22.672 1.00 87.12 92 VAL A O 1
ATOM 709 N N . LYS A 1 93 ? 1.991 2.296 -24.387 1.00 87.94 93 LYS A N 1
ATOM 710 C CA . LYS A 1 93 ? 3.116 1.562 -24.991 1.00 87.94 93 LYS A CA 1
ATOM 711 C C . LYS A 1 93 ? 4.327 1.625 -24.060 1.00 87.94 93 LYS A C 1
ATOM 713 O O . LYS A 1 93 ? 4.583 2.672 -23.483 1.00 87.94 93 LYS A O 1
ATOM 718 N N . ASP A 1 94 ? 5.061 0.518 -23.963 1.00 83.69 94 ASP A N 1
ATOM 719 C CA . ASP A 1 94 ? 6.176 0.352 -23.029 1.00 83.69 94 ASP A CA 1
ATOM 720 C C . ASP A 1 94 ? 7.198 1.515 -23.087 1.00 83.69 94 ASP A C 1
ATOM 722 O O . ASP A 1 94 ? 7.947 1.622 -24.066 1.00 83.69 94 ASP A O 1
ATOM 726 N N . PRO A 1 95 ? 7.223 2.389 -22.063 1.00 83.88 95 PRO A N 1
ATOM 727 C CA . PRO A 1 95 ? 7.929 3.663 -22.127 1.00 83.88 95 PRO A CA 1
ATOM 728 C C . PRO A 1 95 ? 9.422 3.582 -21.781 1.00 83.88 95 PRO A C 1
ATOM 730 O O . PRO A 1 95 ? 10.133 4.539 -22.067 1.00 83.88 95 PRO A O 1
ATOM 733 N N . HIS A 1 96 ? 9.910 2.490 -21.174 1.00 88.94 96 HIS A N 1
ATOM 734 C CA . HIS A 1 96 ? 11.289 2.386 -20.660 1.00 88.94 96 HIS A CA 1
ATOM 735 C C . HIS A 1 96 ? 11.717 3.625 -19.847 1.00 88.94 96 HIS A C 1
ATOM 737 O O . HIS A 1 96 ? 12.730 4.267 -20.135 1.00 88.94 96 HIS A O 1
ATOM 743 N N . ILE A 1 97 ? 10.931 3.984 -18.830 1.00 88.00 97 ILE A N 1
ATOM 744 C CA . ILE A 1 97 ? 11.169 5.193 -18.029 1.00 88.00 97 ILE A CA 1
ATOM 745 C C . ILE A 1 97 ? 12.496 5.035 -17.290 1.00 88.00 97 ILE A C 1
ATOM 747 O O . ILE A 1 97 ? 12.616 4.158 -16.439 1.00 88.00 97 ILE A O 1
ATOM 751 N N . LYS A 1 98 ? 13.481 5.880 -17.608 1.00 90.88 98 LYS A N 1
ATOM 752 C CA . LYS A 1 98 ? 14.799 5.894 -16.959 1.00 90.88 98 LYS A CA 1
ATOM 753 C C . LYS A 1 98 ? 14.668 6.142 -15.459 1.00 90.88 98 LYS A C 1
ATOM 755 O O . LYS A 1 98 ? 13.986 7.074 -15.043 1.00 90.88 98 LYS A O 1
ATOM 760 N N . ILE A 1 99 ? 15.384 5.355 -14.664 1.00 86.50 99 ILE A N 1
ATOM 761 C CA . ILE A 1 99 ? 15.537 5.567 -13.224 1.00 86.50 99 ILE A CA 1
ATOM 762 C C . ILE A 1 99 ? 17.000 5.417 -12.805 1.00 86.50 99 ILE A C 1
ATOM 764 O O . ILE A 1 99 ? 17.810 4.802 -13.499 1.00 86.50 99 ILE A O 1
ATOM 768 N N . SER A 1 100 ? 17.341 5.969 -11.643 1.00 86.50 100 SER A N 1
ATOM 769 C CA . SER A 1 100 ? 18.664 5.769 -11.051 1.00 86.50 100 SER A CA 1
ATOM 770 C C . SER A 1 100 ? 18.832 4.335 -10.525 1.00 86.50 100 SER A C 1
ATOM 772 O O . SER A 1 100 ? 17.854 3.665 -10.180 1.00 86.50 100 SER A O 1
ATOM 774 N N . GLY A 1 101 ? 20.080 3.870 -10.396 1.00 83.56 101 GLY A N 1
ATOM 775 C CA . GLY A 1 101 ? 20.373 2.590 -9.736 1.00 83.56 101 GLY A CA 1
ATOM 776 C C . GLY A 1 101 ? 19.901 2.559 -8.277 1.00 83.56 101 GLY A C 1
ATOM 777 O O . GLY A 1 101 ? 19.365 1.548 -7.828 1.00 83.56 101 GLY A O 1
ATOM 778 N N . ALA A 1 102 ? 19.988 3.693 -7.573 1.00 77.31 102 ALA A N 1
ATOM 779 C CA . ALA A 1 102 ? 19.461 3.839 -6.218 1.00 77.31 102 ALA A CA 1
ATOM 780 C C . ALA A 1 102 ? 17.936 3.647 -6.178 1.00 77.31 102 ALA A C 1
ATOM 782 O O . ALA A 1 102 ? 17.435 2.896 -5.346 1.00 77.31 102 ALA A O 1
ATOM 783 N N . SER A 1 103 ? 17.195 4.247 -7.116 1.00 79.31 103 SER A N 1
ATOM 784 C CA . SER A 1 103 ? 15.741 4.070 -7.246 1.00 79.31 103 SER A CA 1
ATOM 785 C C . SER A 1 103 ? 15.360 2.625 -7.580 1.00 79.31 103 SER A C 1
ATOM 787 O O . SER A 1 103 ? 14.337 2.130 -7.110 1.00 79.31 103 SER A O 1
ATOM 789 N N . ALA A 1 104 ? 16.182 1.923 -8.363 1.00 86.19 104 ALA A N 1
ATOM 790 C CA . ALA A 1 104 ? 15.964 0.511 -8.650 1.00 86.19 104 ALA A CA 1
ATOM 791 C C . ALA A 1 104 ? 16.184 -0.356 -7.400 1.00 86.19 104 ALA A C 1
ATOM 793 O O . ALA A 1 104 ? 15.313 -1.146 -7.039 1.00 86.19 104 ALA A O 1
ATOM 794 N N . GLN A 1 105 ? 17.300 -0.164 -6.690 1.00 85.88 105 GLN A N 1
ATOM 795 C CA . GLN A 1 105 ? 17.598 -0.866 -5.437 1.00 85.88 105 GLN A CA 1
ATOM 796 C C . GLN A 1 105 ? 16.515 -0.615 -4.377 1.00 85.88 105 GLN A C 1
ATOM 798 O O . GLN A 1 105 ? 16.027 -1.555 -3.747 1.00 85.88 105 GLN A O 1
ATOM 803 N N . ALA A 1 106 ? 16.093 0.641 -4.246 1.00 80.88 106 ALA A N 1
ATOM 804 C CA . ALA A 1 106 ? 14.970 1.082 -3.432 1.00 80.88 106 ALA A CA 1
ATOM 805 C C . ALA A 1 106 ? 13.680 0.319 -3.757 1.00 80.88 106 ALA A C 1
ATOM 807 O O . ALA A 1 106 ? 13.028 -0.225 -2.865 1.00 80.88 106 ALA A O 1
ATOM 808 N N . ALA A 1 107 ? 13.333 0.222 -5.042 1.00 86.00 107 ALA A N 1
ATOM 809 C CA . ALA A 1 107 ? 12.159 -0.514 -5.490 1.00 86.00 107 ALA A CA 1
ATOM 810 C C . ALA A 1 107 ? 12.266 -2.022 -5.208 1.00 86.00 107 ALA A C 1
ATOM 812 O O . ALA A 1 107 ? 11.266 -2.650 -4.863 1.00 86.00 107 ALA A O 1
ATOM 813 N N . GLY A 1 108 ? 13.467 -2.604 -5.295 1.00 87.56 108 GLY A N 1
ATOM 814 C CA . GLY A 1 108 ? 13.727 -3.989 -4.894 1.00 87.56 108 GLY A CA 1
ATOM 815 C C . GLY A 1 108 ? 13.495 -4.222 -3.399 1.00 87.56 108 GLY A C 1
ATOM 816 O O . GLY A 1 108 ? 12.770 -5.146 -3.021 1.00 87.56 108 GLY A O 1
ATOM 817 N N . ALA A 1 109 ? 14.042 -3.351 -2.546 1.00 84.94 109 ALA A N 1
ATOM 818 C CA . ALA A 1 109 ? 13.846 -3.406 -1.097 1.00 84.94 109 ALA A CA 1
ATOM 819 C C . ALA A 1 109 ? 12.366 -3.226 -0.716 1.00 84.94 109 ALA A C 1
ATOM 821 O O . ALA A 1 109 ? 11.808 -4.052 0.010 1.00 84.94 109 ALA A O 1
ATOM 822 N N . ALA A 1 110 ? 11.700 -2.211 -1.274 1.00 84.69 110 ALA A N 1
ATOM 823 C CA . ALA A 1 110 ? 10.265 -2.004 -1.103 1.00 84.69 110 ALA A CA 1
ATOM 824 C C . ALA A 1 110 ? 9.461 -3.215 -1.597 1.00 84.69 110 ALA A C 1
ATOM 826 O O . ALA A 1 110 ? 8.534 -3.659 -0.926 1.00 84.69 110 ALA A O 1
ATOM 827 N N . GLY A 1 111 ? 9.856 -3.816 -2.721 1.00 88.88 111 GLY A N 1
ATOM 828 C CA . GLY A 1 111 ? 9.253 -5.035 -3.246 1.00 88.88 111 GLY A CA 1
ATOM 829 C C . GLY A 1 111 ? 9.306 -6.211 -2.267 1.00 88.88 111 GLY A C 1
ATOM 830 O O . GLY A 1 111 ? 8.328 -6.949 -2.146 1.00 88.88 111 GLY A O 1
ATOM 831 N N . HIS A 1 112 ? 10.409 -6.382 -1.530 1.00 88.19 112 HIS A N 1
ATOM 832 C CA . HIS A 1 112 ? 10.520 -7.436 -0.516 1.00 88.19 112 HIS A CA 1
ATOM 833 C C . HIS A 1 112 ? 9.542 -7.204 0.635 1.00 88.19 112 HIS A C 1
ATOM 835 O O . HIS A 1 112 ? 8.824 -8.129 1.021 1.00 88.19 112 HIS A O 1
ATOM 841 N N . VAL A 1 113 ? 9.479 -5.970 1.138 1.00 84.56 113 VAL A N 1
ATOM 842 C CA . VAL A 1 113 ? 8.564 -5.572 2.215 1.00 84.56 113 VAL A CA 1
ATOM 843 C C . VAL A 1 113 ? 7.112 -5.759 1.783 1.00 84.56 113 VAL A C 1
ATOM 845 O O . VAL A 1 113 ? 6.347 -6.432 2.468 1.00 84.56 113 VAL A O 1
ATOM 848 N N . LEU A 1 114 ? 6.747 -5.251 0.606 1.00 89.25 114 LEU A N 1
ATOM 849 C CA . LEU A 1 114 ? 5.398 -5.366 0.057 1.00 89.25 114 LEU A CA 1
ATOM 850 C C . LEU A 1 114 ? 4.992 -6.816 -0.209 1.00 89.25 114 LEU A C 1
ATOM 852 O O . LEU A 1 114 ? 3.841 -7.173 0.007 1.00 89.25 114 LEU A O 1
ATOM 856 N N . ASN A 1 115 ? 5.914 -7.678 -0.642 1.00 90.69 115 ASN A N 1
ATOM 857 C CA . ASN A 1 115 ? 5.623 -9.102 -0.802 1.00 90.69 115 ASN A CA 1
ATOM 858 C C . ASN A 1 115 ? 5.289 -9.771 0.541 1.00 90.69 115 ASN A C 1
ATOM 860 O O . ASN A 1 115 ? 4.401 -10.619 0.598 1.00 90.69 115 ASN A O 1
ATOM 864 N N . VAL A 1 116 ? 5.979 -9.394 1.622 1.00 86.88 116 VAL A N 1
ATOM 865 C CA . VAL A 1 116 ? 5.662 -9.881 2.972 1.00 86.88 116 VAL A CA 1
ATOM 866 C C . VAL A 1 116 ? 4.309 -9.340 3.428 1.00 86.88 116 VAL A C 1
ATOM 868 O O . VAL A 1 116 ? 3.446 -10.133 3.797 1.00 86.88 116 VAL A O 1
ATOM 871 N N . ILE A 1 117 ? 4.094 -8.024 3.326 1.00 86.75 117 ILE A N 1
ATOM 872 C CA . ILE A 1 117 ? 2.831 -7.368 3.692 1.00 86.75 117 ILE A CA 1
ATOM 873 C C . ILE A 1 117 ? 1.655 -7.995 2.933 1.00 86.75 117 ILE A C 1
ATOM 875 O O . ILE A 1 117 ? 0.694 -8.426 3.559 1.00 86.75 117 ILE A O 1
ATOM 879 N N . ASN A 1 118 ? 1.742 -8.150 1.608 1.00 90.38 118 ASN A N 1
ATOM 880 C CA . ASN A 1 118 ? 0.656 -8.723 0.808 1.00 90.38 118 ASN A CA 1
ATOM 881 C C . ASN A 1 118 ? 0.310 -10.165 1.210 1.00 90.38 118 ASN A C 1
ATOM 883 O O . ASN A 1 118 ? -0.833 -10.584 1.050 1.00 90.38 118 ASN A O 1
ATOM 887 N N . LYS A 1 119 ? 1.272 -10.949 1.710 1.00 87.38 119 LYS A N 1
ATOM 888 C CA . LYS A 1 119 ? 1.002 -12.318 2.175 1.00 87.38 119 LYS A CA 1
ATOM 889 C C . LYS A 1 119 ? 0.244 -12.347 3.496 1.00 87.38 119 LYS A C 1
ATOM 891 O O . LYS A 1 119 ? -0.535 -13.268 3.712 1.00 87.38 119 LYS A O 1
ATOM 896 N N . VAL A 1 120 ? 0.482 -11.373 4.371 1.00 82.50 120 VAL A N 1
ATOM 897 C CA . VAL A 1 120 ? -0.117 -11.347 5.712 1.00 82.50 120 VAL A CA 1
ATOM 898 C C . VAL A 1 120 ? -1.360 -10.487 5.821 1.00 82.50 120 VAL A C 1
ATOM 900 O O . VAL A 1 120 ? -2.152 -10.700 6.733 1.00 82.50 120 VAL A O 1
ATOM 903 N N . ALA A 1 121 ? -1.546 -9.540 4.903 1.00 86.56 121 ALA A N 1
ATOM 904 C CA . ALA A 1 121 ? -2.601 -8.545 4.993 1.00 86.56 121 ALA A CA 1
ATOM 905 C C . ALA A 1 121 ? -3.999 -9.152 5.194 1.00 86.56 121 ALA A C 1
ATOM 907 O O . ALA A 1 121 ? -4.688 -8.686 6.097 1.00 86.56 121 ALA A O 1
ATOM 908 N N . PRO A 1 122 ? -4.398 -10.237 4.491 1.00 84.69 122 PRO A N 1
ATOM 909 C CA . PRO A 1 122 ? -5.703 -10.851 4.730 1.00 84.69 122 PRO A CA 1
ATOM 910 C C . PRO A 1 122 ? -5.886 -11.342 6.173 1.00 84.69 122 PRO A C 1
ATOM 912 O O . PRO A 1 122 ? -6.960 -11.191 6.742 1.00 84.69 122 PRO A O 1
ATOM 915 N N . VAL A 1 123 ? -4.832 -11.892 6.785 1.00 81.31 123 VAL A N 1
ATOM 916 C CA . VAL A 1 123 ? -4.870 -12.368 8.178 1.00 81.31 123 VAL A CA 1
ATOM 917 C C . VAL A 1 123 ? -4.963 -11.191 9.144 1.00 81.31 123 VAL A C 1
ATOM 919 O O . VAL A 1 123 ? -5.763 -11.224 10.074 1.00 81.31 123 VAL A O 1
ATOM 922 N N . VAL A 1 124 ? -4.180 -10.136 8.904 1.00 82.12 124 VAL A N 1
ATOM 923 C CA . VAL A 1 124 ? -4.212 -8.909 9.714 1.00 82.12 124 VAL A CA 1
ATOM 924 C C . VAL A 1 124 ? -5.586 -8.242 9.639 1.00 82.12 124 VAL A C 1
ATOM 926 O O . VAL A 1 124 ? -6.096 -7.810 10.664 1.00 82.12 124 VAL A O 1
ATOM 929 N N . MET A 1 125 ? -6.219 -8.218 8.465 1.00 81.06 125 MET A N 1
ATOM 930 C CA . MET A 1 125 ? -7.562 -7.662 8.297 1.00 81.06 125 MET A CA 1
ATOM 931 C C . MET A 1 125 ? -8.609 -8.441 9.092 1.00 81.06 125 MET A C 1
ATOM 933 O O . MET A 1 125 ? -9.409 -7.839 9.799 1.00 81.06 125 MET A O 1
ATOM 937 N N . VAL A 1 126 ? -8.585 -9.777 9.028 1.00 78.12 126 VAL A N 1
ATOM 938 C CA . VAL A 1 126 ? -9.496 -10.615 9.826 1.00 78.12 126 VAL A CA 1
ATOM 939 C C . VAL A 1 126 ? -9.283 -10.380 11.322 1.00 78.12 126 VAL A C 1
ATOM 941 O O . VAL A 1 126 ? -10.253 -10.244 12.063 1.00 78.12 126 VAL A O 1
ATOM 944 N N . ALA A 1 127 ? -8.026 -10.286 11.764 1.00 78.50 127 ALA A N 1
ATOM 945 C CA . ALA A 1 127 ? -7.705 -9.986 13.155 1.00 78.50 127 ALA A CA 1
ATOM 946 C C . ALA A 1 127 ? -8.190 -8.588 13.579 1.00 78.50 127 ALA A C 1
ATOM 948 O O . ALA A 1 127 ? -8.726 -8.455 14.675 1.00 78.50 127 ALA A O 1
ATOM 949 N N . SER A 1 128 ? -8.052 -7.578 12.711 1.00 79.56 128 SER A N 1
ATOM 950 C CA . SER A 1 128 ? -8.557 -6.219 12.952 1.00 79.56 128 SER A CA 1
ATOM 951 C C . SER A 1 128 ? -10.067 -6.232 13.154 1.00 79.56 128 SER A C 1
ATOM 953 O O . SER A 1 128 ? -10.541 -5.805 14.196 1.00 79.56 128 SER A O 1
ATOM 955 N N . VAL A 1 129 ? -10.814 -6.842 12.229 1.00 77.69 129 VAL A N 1
ATOM 956 C CA . VAL A 1 129 ? -12.282 -6.921 12.316 1.00 77.69 129 VAL A CA 1
ATOM 957 C C . VAL A 1 129 ? -12.736 -7.651 13.584 1.00 77.69 129 VAL A C 1
ATOM 959 O O . VAL A 1 129 ? -13.683 -7.223 14.239 1.00 77.69 129 VAL A O 1
ATOM 962 N N . ALA A 1 130 ? -12.060 -8.741 13.963 1.00 74.94 130 ALA A N 1
ATOM 963 C CA . ALA A 1 130 ? -12.367 -9.457 15.201 1.00 74.94 130 ALA A CA 1
ATOM 964 C C . ALA A 1 130 ? -12.093 -8.600 16.451 1.00 74.94 130 ALA A C 1
ATOM 966 O O . ALA A 1 130 ? -12.873 -8.626 17.404 1.00 74.94 130 ALA A O 1
ATOM 967 N N . TYR A 1 131 ? -11.004 -7.829 16.443 1.00 79.88 131 TYR A N 1
ATOM 968 C CA . TYR A 1 131 ? -10.656 -6.914 17.527 1.00 79.88 131 TYR A CA 1
ATOM 969 C C . TYR A 1 131 ? -11.632 -5.732 17.628 1.00 79.88 131 TYR A C 1
ATOM 971 O O . TYR A 1 131 ? -12.000 -5.335 18.735 1.00 79.88 131 TYR A O 1
ATOM 979 N N . ASP A 1 132 ? -12.115 -5.219 16.498 1.00 77.38 132 ASP A N 1
ATOM 980 C CA . ASP A 1 132 ? -13.132 -4.166 16.454 1.00 77.38 132 ASP A CA 1
ATOM 981 C C . ASP A 1 132 ? -14.469 -4.674 16.997 1.00 77.38 132 ASP A C 1
ATOM 983 O O . ASP A 1 132 ? -15.082 -4.020 17.841 1.00 77.38 132 ASP A O 1
ATOM 987 N N . ALA A 1 133 ? -14.881 -5.886 16.613 1.00 73.06 133 ALA A N 1
ATOM 988 C CA . ALA A 1 133 ? -16.077 -6.529 17.156 1.00 73.06 133 ALA A CA 1
ATOM 989 C C . ALA A 1 133 ? -15.980 -6.741 18.677 1.00 73.06 133 ALA A C 1
ATOM 991 O O . ALA A 1 133 ? -16.945 -6.486 19.400 1.00 73.06 133 ALA A O 1
ATOM 992 N N . TYR A 1 134 ? -14.812 -7.162 19.175 1.00 79.00 134 TYR A N 1
ATOM 993 C CA . TYR A 1 134 ? -14.562 -7.293 20.611 1.00 79.00 134 TYR A CA 1
ATOM 994 C C . TYR A 1 134 ? -14.686 -5.947 21.337 1.00 79.00 134 TYR A C 1
ATOM 996 O O . TYR 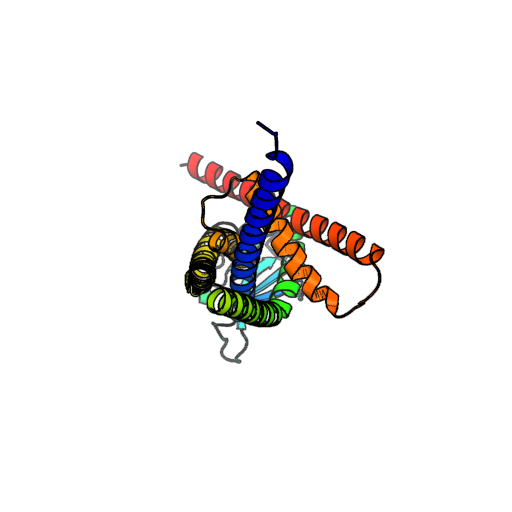A 1 134 ? -15.395 -5.856 22.338 1.00 79.00 134 TYR A O 1
ATOM 1004 N N . GLN A 1 135 ? -14.051 -4.890 20.817 1.00 80.00 135 GLN A N 1
ATOM 1005 C CA . GLN A 1 135 ? -14.136 -3.550 21.404 1.00 80.00 135 GLN A CA 1
ATOM 1006 C C . GLN A 1 135 ? -15.571 -3.021 21.417 1.00 80.00 135 GLN A C 1
ATOM 1008 O O . GLN A 1 135 ? -16.018 -2.529 22.450 1.00 80.00 135 GLN A O 1
ATOM 1013 N N . ILE A 1 136 ? -16.309 -3.164 20.312 1.00 75.06 136 ILE A N 1
ATOM 1014 C CA . ILE A 1 136 ? -17.724 -2.777 20.242 1.00 75.06 136 ILE A CA 1
ATOM 1015 C C . ILE A 1 136 ? -18.528 -3.535 21.306 1.00 75.06 136 ILE A C 1
ATOM 1017 O O . ILE A 1 136 ? -19.304 -2.919 22.027 1.00 75.06 136 ILE A O 1
ATOM 1021 N N . GLY A 1 137 ? -18.296 -4.840 21.480 1.00 74.81 137 GLY A N 1
ATOM 1022 C CA . GLY A 1 137 ? -18.944 -5.630 22.532 1.00 74.81 137 GLY A CA 1
ATOM 1023 C C . GLY A 1 137 ? -18.629 -5.143 23.954 1.00 74.81 137 GLY A C 1
ATOM 1024 O O . GLY A 1 137 ? -19.516 -5.103 24.807 1.00 74.81 137 GLY A O 1
ATOM 1025 N N . CYS A 1 138 ? -17.387 -4.725 24.219 1.00 81.69 138 CYS A N 1
ATOM 1026 C CA . CYS A 1 138 ? -17.020 -4.109 25.495 1.00 81.69 138 CYS A CA 1
ATOM 1027 C C . CYS A 1 138 ? -17.732 -2.767 25.723 1.00 81.69 138 CYS A C 1
ATOM 1029 O O . CYS A 1 138 ? -18.174 -2.510 26.843 1.00 81.69 138 CYS A O 1
ATOM 1031 N N . GLU A 1 139 ? -17.868 -1.931 24.690 1.00 80.75 139 GLU A N 1
ATOM 1032 C CA . GLU A 1 139 ? -18.612 -0.668 24.783 1.00 80.75 139 GLU A CA 1
ATOM 1033 C C . GLU A 1 139 ? -20.113 -0.906 24.992 1.00 80.75 139 GLU A C 1
ATOM 1035 O O . GLU A 1 139 ? -20.703 -0.242 25.839 1.00 80.75 139 GLU A O 1
ATOM 1040 N N . VAL A 1 140 ? -20.703 -1.924 24.352 1.00 76.25 140 VAL A N 1
ATOM 1041 C CA . VAL A 1 140 ? -22.098 -2.345 24.596 1.00 76.25 140 VAL A CA 1
ATOM 1042 C C . VAL A 1 140 ? -22.312 -2.699 26.063 1.00 76.25 140 VAL A C 1
ATOM 1044 O O . VAL A 1 140 ? -23.302 -2.286 26.662 1.00 76.25 140 VAL A O 1
ATOM 1047 N N . LYS A 1 141 ? -21.382 -3.443 26.672 1.00 77.38 141 LYS A N 1
ATOM 1048 C CA . LYS A 1 141 ? -21.486 -3.803 28.091 1.00 77.38 141 LYS A CA 1
ATOM 1049 C C . LYS A 1 141 ? -21.480 -2.562 28.991 1.00 77.38 141 LYS A C 1
ATOM 1051 O O . LYS A 1 141 ? -22.329 -2.453 29.871 1.00 77.38 141 LYS A O 1
ATOM 1056 N N . LYS A 1 142 ? -20.566 -1.617 28.748 1.00 78.88 142 LYS A N 1
ATOM 1057 C CA . LYS A 1 142 ? -20.514 -0.343 29.490 1.00 78.88 142 LYS A CA 1
ATOM 1058 C C . LYS A 1 142 ? -21.780 0.484 29.287 1.00 78.88 142 LYS A C 1
ATOM 1060 O O . LYS A 1 142 ? -22.236 1.148 30.209 1.00 78.88 142 LYS A O 1
ATOM 1065 N N . ASP A 1 143 ? -22.330 0.465 28.084 1.00 77.75 143 ASP A N 1
ATOM 1066 C CA . ASP A 1 143 ? -23.548 1.182 27.726 1.00 77.75 143 ASP A CA 1
ATOM 1067 C C . ASP A 1 143 ? -24.775 0.607 28.453 1.00 77.75 143 ASP A C 1
ATOM 1069 O O . ASP A 1 143 ? -25.563 1.371 29.010 1.00 77.75 143 ASP A O 1
ATOM 1073 N N . ILE A 1 144 ? -24.876 -0.722 28.574 1.00 78.50 144 ILE A N 1
ATOM 1074 C CA . ILE A 1 144 ? -25.899 -1.389 29.398 1.00 78.50 144 ILE A CA 1
ATOM 1075 C C . ILE A 1 144 ? -25.765 -0.985 30.873 1.00 78.50 144 ILE A C 1
ATOM 1077 O O . ILE A 1 144 ? -26.764 -0.648 31.504 1.00 78.50 144 ILE A O 1
ATOM 1081 N N . GLU A 1 145 ? -24.545 -0.986 31.414 1.00 80.44 145 GLU A N 1
ATOM 1082 C CA . GLU A 1 145 ? -24.276 -0.617 32.814 1.00 80.44 145 GLU A CA 1
ATOM 1083 C C . GLU A 1 145 ? -24.585 0.861 33.109 1.00 80.44 145 GLU A C 1
ATOM 1085 O O . GLU A 1 145 ? -25.019 1.195 34.208 1.00 80.44 145 GLU A O 1
ATOM 1090 N N . ASN A 1 146 ? -24.404 1.745 32.124 1.00 79.88 146 ASN A N 1
ATOM 1091 C CA . ASN A 1 146 ? -24.619 3.188 32.261 1.00 79.88 146 ASN A CA 1
ATOM 1092 C C . ASN A 1 146 ? -25.972 3.673 31.706 1.00 79.88 146 ASN A C 1
ATOM 1094 O O . ASN A 1 146 ? -26.178 4.883 31.609 1.00 79.88 146 ASN A O 1
ATOM 1098 N N . HIS A 1 147 ? -26.876 2.766 31.313 1.00 77.94 147 HIS A N 1
ATOM 1099 C CA . HIS A 1 147 ? -28.148 3.086 30.644 1.00 77.94 147 HIS A CA 1
ATOM 1100 C C . HIS A 1 147 ? -27.996 4.071 29.465 1.00 77.94 147 HIS A C 1
ATOM 1102 O O . HIS A 1 147 ? -28.800 4.985 29.276 1.00 77.94 147 HIS A O 1
ATOM 1108 N N . SER A 1 148 ? -26.946 3.894 28.665 1.00 82.69 148 SER A N 1
ATOM 1109 C CA . SER A 1 148 ? -26.613 4.726 27.507 1.00 82.69 148 SER A CA 1
ATOM 1110 C C . SER A 1 148 ? -26.415 3.849 26.271 1.00 82.69 148 SER A C 1
ATOM 1112 O O . SER A 1 148 ? -26.355 2.633 26.368 1.00 82.69 148 SER A O 1
ATOM 1114 N N . SER A 1 149 ? -26.328 4.454 25.092 1.00 77.00 149 SER A N 1
ATOM 1115 C CA . SER A 1 149 ? -25.924 3.786 23.841 1.00 77.00 149 SER A CA 1
ATOM 1116 C C . SER A 1 149 ? -24.836 4.567 23.101 1.00 77.00 149 SER A C 1
ATOM 1118 O O . SER A 1 149 ? -24.532 4.306 21.934 1.00 77.00 149 SER A O 1
ATOM 1120 N N . ARG A 1 150 ? -24.319 5.622 23.740 1.00 75.94 150 ARG A N 1
ATOM 1121 C CA . ARG A 1 150 ? -23.501 6.633 23.077 1.00 75.94 150 ARG A CA 1
ATOM 1122 C C . ARG A 1 150 ? -22.127 6.083 22.713 1.00 75.94 150 ARG A C 1
ATOM 1124 O O . ARG A 1 150 ? -21.676 6.338 21.602 1.00 75.94 150 ARG A O 1
ATOM 1131 N N . ASN A 1 151 ? -21.505 5.302 23.597 1.00 75.06 151 ASN A N 1
ATOM 1132 C CA . ASN A 1 151 ? -20.150 4.797 23.374 1.00 75.06 151 ASN A CA 1
ATOM 1133 C C . ASN A 1 151 ? -20.125 3.751 22.252 1.00 75.06 151 ASN A C 1
ATOM 1135 O O . ASN A 1 151 ? -19.251 3.783 21.387 1.00 75.06 151 ASN A O 1
ATOM 1139 N N . THR A 1 152 ? -21.134 2.877 22.205 1.00 73.94 152 THR A N 1
ATOM 1140 C CA . THR A 1 152 ? -21.303 1.874 21.146 1.00 73.94 152 THR A CA 1
ATOM 1141 C C . THR A 1 152 ? -21.512 2.533 19.788 1.00 73.94 152 THR A C 1
ATOM 1143 O O . THR A 1 152 ? -20.847 2.162 18.815 1.00 73.94 152 THR A O 1
ATOM 1146 N N . ILE A 1 153 ? -22.427 3.508 19.707 1.00 74.19 153 ILE A N 1
ATOM 1147 C CA . ILE A 1 153 ? -22.715 4.225 18.457 1.00 74.19 153 ILE A CA 1
ATOM 1148 C C . ILE A 1 153 ? -21.466 4.973 17.993 1.00 74.19 153 ILE A C 1
ATOM 1150 O O . ILE A 1 153 ? -21.080 4.846 16.833 1.00 74.19 153 ILE A O 1
ATOM 1154 N N . GLU A 1 154 ? -20.806 5.703 18.891 1.00 79.94 154 GLU A N 1
ATOM 1155 C CA . GLU A 1 154 ? -19.604 6.471 18.576 1.00 79.94 154 GLU A CA 1
ATOM 1156 C C . GLU A 1 154 ? -18.479 5.569 18.057 1.00 79.94 154 GLU A C 1
ATOM 1158 O O . GLU A 1 154 ? -17.929 5.840 16.989 1.00 79.94 154 GLU A O 1
ATOM 1163 N N . LYS A 1 155 ? -18.197 4.446 18.733 1.00 79.38 155 LYS A N 1
ATOM 1164 C CA . LYS A 1 155 ? -17.153 3.504 18.310 1.00 79.38 155 LYS A CA 1
ATOM 1165 C C . LYS A 1 155 ? -17.473 2.842 16.971 1.00 79.38 155 LYS A C 1
ATOM 1167 O O . LYS A 1 155 ? -16.614 2.794 16.096 1.00 79.38 155 LYS A O 1
ATOM 1172 N N . THR A 1 156 ? -18.707 2.372 16.790 1.00 75.44 156 THR A N 1
ATOM 1173 C CA . THR A 1 156 ? -19.135 1.705 15.549 1.00 75.44 156 THR A CA 1
ATOM 1174 C C . THR A 1 156 ? -19.062 2.662 14.361 1.00 75.44 156 THR A C 1
ATOM 1176 O O . THR A 1 156 ? -18.483 2.327 13.329 1.00 75.44 156 THR A O 1
ATOM 1179 N N . VAL A 1 157 ? -19.609 3.875 14.503 1.00 77.62 157 VAL A N 1
ATOM 1180 C CA . VAL A 1 157 ? -19.572 4.897 13.448 1.00 77.62 157 VAL A CA 1
ATOM 1181 C C . VAL A 1 157 ? -18.134 5.308 13.153 1.00 77.62 157 VAL A C 1
ATOM 1183 O O . VAL A 1 157 ? -17.758 5.399 11.988 1.00 77.62 157 VAL A O 1
ATOM 1186 N N . SER A 1 158 ? -17.314 5.504 14.184 1.00 80.19 158 SER A N 1
ATOM 1187 C CA . SER A 1 158 ? -15.908 5.874 14.040 1.00 80.19 158 SER A CA 1
ATOM 1188 C C . SER A 1 158 ? -15.106 4.828 13.253 1.00 80.19 158 SER A C 1
ATOM 1190 O O . SER A 1 158 ? -14.469 5.190 12.265 1.00 80.19 158 SER A O 1
ATOM 1192 N N . THR A 1 159 ? -15.208 3.536 13.591 1.00 76.62 159 THR A N 1
ATOM 1193 C CA . THR A 1 159 ? -14.535 2.450 12.850 1.00 76.62 159 THR A CA 1
ATOM 1194 C C . THR A 1 159 ? -15.058 2.316 11.414 1.00 76.62 159 THR A C 1
ATOM 1196 O O . THR A 1 159 ? -14.275 2.116 10.481 1.00 76.62 159 THR A O 1
ATOM 1199 N N . LEU A 1 160 ? -16.368 2.477 11.184 1.00 78.69 160 LEU A N 1
ATOM 1200 C CA . LEU A 1 160 ? -16.937 2.457 9.829 1.00 78.69 160 LEU A CA 1
ATOM 1201 C C . LEU A 1 160 ? -16.416 3.616 8.972 1.00 78.69 160 LEU A C 1
ATOM 1203 O O . LEU A 1 160 ? -16.018 3.405 7.824 1.00 78.69 160 LEU A O 1
ATOM 1207 N N . VAL A 1 161 ? -16.391 4.829 9.528 1.00 82.38 161 VAL A N 1
ATOM 1208 C CA . VAL A 1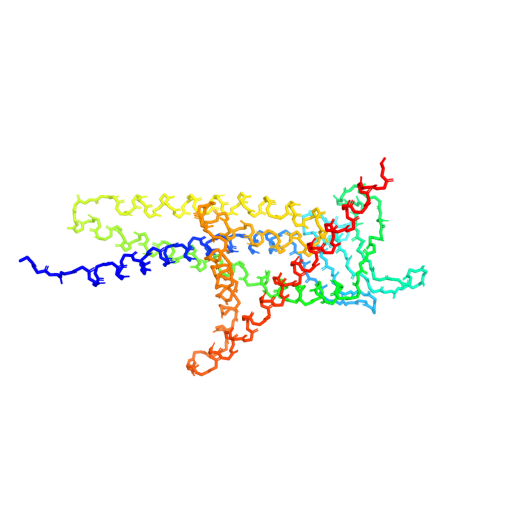 161 ? -15.876 6.025 8.851 1.00 82.38 161 VAL A CA 1
ATOM 1209 C C . VAL A 1 161 ? -14.384 5.876 8.567 1.00 82.38 161 VAL A C 1
ATOM 1211 O O . VAL A 1 161 ? -13.973 6.118 7.434 1.00 82.38 161 VAL A O 1
ATOM 1214 N N . ALA A 1 162 ? -13.587 5.422 9.536 1.00 80.94 162 ALA A N 1
ATOM 1215 C CA . ALA A 1 162 ? -12.157 5.184 9.358 1.00 80.94 162 ALA A CA 1
ATOM 1216 C C . ALA A 1 162 ? -11.886 4.125 8.282 1.00 80.94 162 ALA A C 1
ATOM 1218 O O . ALA A 1 162 ? -11.070 4.336 7.387 1.00 80.94 162 ALA A O 1
ATOM 1219 N N . THR A 1 163 ? -12.632 3.020 8.278 1.00 80.19 163 THR A N 1
ATOM 1220 C CA . THR A 1 163 ? -12.515 1.983 7.242 1.00 80.19 163 THR A CA 1
ATOM 1221 C C . THR A 1 163 ? -12.851 2.539 5.856 1.00 80.19 163 THR A C 1
ATOM 1223 O O . THR A 1 163 ? -12.084 2.356 4.906 1.00 80.19 163 THR A O 1
ATOM 1226 N N . ALA A 1 164 ? -13.974 3.252 5.719 1.00 80.50 164 ALA A N 1
ATOM 1227 C CA . ALA A 1 164 ? -14.400 3.846 4.452 1.00 80.50 164 ALA A CA 1
ATOM 1228 C C . ALA A 1 164 ? -13.399 4.897 3.944 1.00 80.50 164 ALA A C 1
ATOM 1230 O O . ALA A 1 164 ? -13.014 4.889 2.770 1.00 80.50 164 ALA A O 1
ATOM 1231 N N . ALA A 1 165 ? -12.921 5.762 4.837 1.00 84.12 165 ALA A N 1
ATOM 1232 C CA . ALA A 1 165 ? -11.903 6.753 4.534 1.00 84.12 165 ALA A CA 1
ATOM 1233 C C . ALA A 1 165 ? -10.556 6.090 4.195 1.00 84.12 165 ALA A C 1
ATOM 1235 O O . ALA A 1 165 ? -9.875 6.537 3.276 1.00 84.12 165 ALA A O 1
ATOM 1236 N N . GLY A 1 166 ? -10.217 4.961 4.824 1.00 84.88 166 GLY A N 1
ATOM 1237 C CA . GLY A 1 166 ? -9.077 4.114 4.474 1.00 84.88 166 GLY A CA 1
ATOM 1238 C C . GLY A 1 166 ? -9.170 3.548 3.054 1.00 84.88 166 GLY A C 1
ATOM 1239 O O . GLY A 1 166 ? -8.195 3.588 2.304 1.00 84.88 166 GLY A O 1
ATOM 1240 N N . PHE A 1 167 ? -10.348 3.095 2.613 1.00 86.81 167 PHE A N 1
ATOM 1241 C CA . PHE A 1 167 ? -10.556 2.664 1.223 1.00 86.81 167 PHE A CA 1
ATOM 1242 C C . PHE A 1 167 ? -10.372 3.808 0.220 1.00 86.81 167 PHE A C 1
ATOM 1244 O O . PHE A 1 167 ? -9.710 3.621 -0.812 1.00 86.81 167 PHE A O 1
ATOM 1251 N N . ALA A 1 168 ? -10.941 4.978 0.520 1.00 87.38 168 ALA A N 1
ATOM 1252 C CA . ALA A 1 168 ? -10.817 6.170 -0.311 1.00 87.38 168 ALA A CA 1
ATOM 1253 C C . ALA A 1 168 ? -9.358 6.649 -0.383 1.00 87.38 168 ALA A C 1
ATOM 1255 O O . ALA A 1 168 ? -8.810 6.827 -1.474 1.00 87.38 168 ALA A O 1
ATOM 1256 N N . GLY A 1 169 ? -8.698 6.759 0.771 1.00 87.88 169 GLY A N 1
ATOM 1257 C CA . GLY A 1 169 ? -7.296 7.134 0.897 1.00 87.88 169 GLY A CA 1
ATOM 1258 C C . GLY A 1 169 ? -6.369 6.143 0.200 1.00 87.88 169 GLY A C 1
ATOM 1259 O O . GLY A 1 169 ? -5.450 6.554 -0.505 1.00 87.88 169 GLY A O 1
ATOM 1260 N N . CYS A 1 170 ? -6.648 4.841 0.283 1.00 91.38 170 CYS A N 1
ATOM 1261 C CA . CYS A 1 170 ? -5.918 3.825 -0.468 1.00 91.38 170 CYS A CA 1
ATOM 1262 C C . CYS A 1 170 ? -6.050 4.034 -1.983 1.00 91.38 170 CYS A C 1
ATOM 1264 O O . CYS A 1 170 ? -5.063 3.942 -2.708 1.00 91.38 170 CYS A O 1
ATOM 1266 N N . GLY A 1 171 ? -7.251 4.345 -2.481 1.00 91.56 171 GLY A N 1
ATOM 1267 C CA . GLY A 1 171 ? -7.462 4.675 -3.892 1.00 91.56 171 GLY A CA 1
ATOM 1268 C C . GLY A 1 171 ? -6.667 5.905 -4.334 1.00 91.56 171 GLY A C 1
ATOM 1269 O O . GLY A 1 171 ? -5.916 5.831 -5.307 1.00 91.56 171 GLY A O 1
ATOM 1270 N N . ALA A 1 172 ? -6.784 7.006 -3.591 1.00 90.06 172 ALA A N 1
ATOM 1271 C CA . ALA A 1 172 ? -6.078 8.252 -3.880 1.00 90.06 172 ALA A CA 1
ATOM 1272 C C . ALA A 1 172 ? -4.552 8.073 -3.816 1.00 90.06 172 ALA A C 1
ATOM 1274 O O . ALA A 1 172 ? -3.834 8.442 -4.745 1.00 90.06 172 ALA A O 1
ATOM 1275 N N . GLY A 1 173 ? -4.055 7.436 -2.757 1.00 88.31 173 GLY A N 1
ATOM 1276 C CA . GLY A 1 173 ? -2.639 7.154 -2.575 1.00 88.31 173 GLY A CA 1
ATOM 1277 C C . GLY A 1 173 ? -2.089 6.216 -3.647 1.00 88.31 173 GLY A C 1
ATOM 1278 O O . GLY A 1 173 ? -1.008 6.468 -4.177 1.00 88.31 173 GLY A O 1
ATOM 1279 N N . ALA A 1 174 ? -2.836 5.181 -4.041 1.00 93.44 174 ALA A N 1
ATOM 1280 C CA . ALA A 1 174 ? -2.448 4.298 -5.138 1.00 93.44 174 ALA A CA 1
ATOM 1281 C C . ALA A 1 174 ? -2.401 5.041 -6.479 1.00 93.44 174 ALA A C 1
ATOM 1283 O O . ALA A 1 174 ? -1.487 4.804 -7.269 1.00 93.44 174 ALA A O 1
ATOM 1284 N N . ALA A 1 175 ? -3.335 5.959 -6.739 1.00 92.69 175 ALA A N 1
ATOM 1285 C CA . ALA A 1 175 ? -3.332 6.782 -7.947 1.00 92.69 175 ALA A CA 1
ATOM 1286 C C . ALA A 1 175 ? -2.107 7.711 -7.992 1.00 92.69 175 ALA A C 1
ATOM 1288 O O . ALA A 1 175 ? -1.363 7.696 -8.974 1.00 92.69 175 ALA A O 1
ATOM 1289 N N . ILE A 1 176 ? -1.841 8.440 -6.901 1.00 87.12 176 ILE A N 1
ATOM 1290 C CA . ILE A 1 176 ? -0.655 9.301 -6.758 1.00 87.12 176 ILE A CA 1
ATOM 1291 C C . ILE A 1 176 ? 0.620 8.471 -6.929 1.00 87.12 176 ILE A C 1
ATOM 1293 O O . ILE A 1 176 ? 1.489 8.803 -7.734 1.00 87.12 176 ILE A O 1
ATOM 1297 N N . GLY A 1 177 ? 0.712 7.344 -6.227 1.00 87.00 177 GLY A N 1
ATOM 1298 C CA . GLY A 1 177 ? 1.861 6.455 -6.300 1.00 87.00 177 GLY A CA 1
ATOM 1299 C C . GLY A 1 177 ? 2.074 5.849 -7.683 1.00 87.00 177 GLY A C 1
ATOM 1300 O O . GLY A 1 177 ? 3.213 5.738 -8.126 1.00 87.00 177 GLY A O 1
ATOM 1301 N N . THR A 1 178 ? 1.001 5.538 -8.414 1.00 91.81 178 THR A N 1
ATOM 1302 C CA . THR A 1 178 ? 1.079 5.091 -9.814 1.00 91.81 178 THR A CA 1
ATOM 1303 C C . THR A 1 178 ? 1.634 6.182 -10.722 1.00 91.81 178 THR A C 1
ATOM 1305 O O . THR A 1 178 ? 2.437 5.889 -11.605 1.00 91.81 178 THR A O 1
ATOM 1308 N N . ALA A 1 179 ? 1.224 7.434 -10.504 1.00 87.44 179 ALA A N 1
ATOM 1309 C CA . ALA A 1 179 ? 1.672 8.572 -11.300 1.00 87.44 179 ALA A CA 1
ATOM 1310 C C . ALA A 1 179 ? 3.167 8.894 -11.110 1.00 87.44 179 ALA A C 1
ATOM 1312 O O . ALA A 1 179 ? 3.782 9.463 -12.013 1.00 87.44 179 ALA A O 1
ATOM 1313 N N . ILE A 1 180 ? 3.736 8.541 -9.952 1.00 85.31 180 ILE A N 1
ATOM 1314 C CA . ILE A 1 180 ? 5.156 8.740 -9.621 1.00 85.31 180 ILE A CA 1
ATOM 1315 C C . ILE A 1 180 ? 5.990 7.511 -10.001 1.00 85.31 180 ILE A C 1
ATOM 1317 O O . ILE A 1 180 ? 7.023 7.633 -10.650 1.00 85.31 180 ILE A O 1
ATOM 1321 N N . PHE A 1 181 ? 5.567 6.319 -9.578 1.00 88.88 181 PHE A N 1
ATOM 1322 C CA . PHE A 1 181 ? 6.311 5.077 -9.766 1.00 88.88 181 PHE A CA 1
ATOM 1323 C C . PHE A 1 181 ? 5.333 3.916 -10.013 1.00 88.88 181 PHE A C 1
ATOM 1325 O O . PHE A 1 181 ? 4.882 3.266 -9.064 1.00 88.88 181 PHE A O 1
ATOM 1332 N N . PRO A 1 182 ? 4.973 3.616 -11.271 1.00 91.25 182 PRO A N 1
ATOM 1333 C CA . PRO A 1 182 ? 3.979 2.588 -11.552 1.00 91.25 182 PRO A CA 1
ATOM 1334 C C . PRO A 1 182 ? 4.441 1.212 -11.052 1.00 91.25 182 PRO A C 1
ATOM 1336 O O . PRO A 1 182 ? 5.614 0.844 -11.147 1.00 91.25 182 PRO A O 1
ATOM 1339 N N . GLY A 1 183 ? 3.512 0.442 -10.482 1.00 91.88 183 GLY A N 1
ATOM 1340 C CA . GLY A 1 183 ? 3.821 -0.820 -9.811 1.00 91.88 183 GLY A CA 1
ATOM 1341 C C . GLY A 1 183 ? 4.089 -0.616 -8.335 1.00 91.88 183 GLY A C 1
ATOM 1342 O O . GLY A 1 183 ? 3.157 -0.578 -7.541 1.00 91.88 183 GLY A O 1
ATOM 1343 N N . VAL A 1 184 ? 5.364 -0.510 -7.953 1.00 92.25 184 VAL A N 1
ATOM 1344 C CA . VAL A 1 184 ? 5.753 -0.399 -6.535 1.00 92.25 184 VAL A CA 1
ATOM 1345 C C . VAL A 1 184 ? 5.103 0.819 -5.885 1.00 92.25 184 VAL A C 1
ATOM 1347 O O . VAL A 1 184 ? 4.586 0.704 -4.777 1.00 92.25 184 VAL A O 1
ATOM 1350 N N . GLY A 1 185 ? 5.054 1.954 -6.585 1.00 89.12 185 GLY A N 1
ATOM 1351 C CA . GLY A 1 185 ? 4.431 3.162 -6.063 1.00 89.12 185 GLY A CA 1
ATOM 1352 C C . GLY A 1 185 ? 2.927 3.050 -5.902 1.00 89.12 185 GLY A C 1
ATOM 1353 O O . GLY A 1 185 ? 2.402 3.520 -4.903 1.00 89.12 185 GLY A O 1
ATOM 1354 N N . THR A 1 186 ? 2.234 2.331 -6.783 1.00 94.88 186 THR A N 1
ATOM 1355 C CA . THR A 1 186 ? 0.811 2.004 -6.601 1.00 94.88 186 THR A CA 1
ATOM 1356 C C . THR A 1 186 ? 0.565 1.304 -5.263 1.00 94.88 186 THR A C 1
ATOM 1358 O O . THR A 1 186 ? -0.340 1.684 -4.525 1.00 94.88 186 THR A O 1
ATOM 1361 N N . LEU A 1 187 ? 1.397 0.315 -4.917 1.00 94.69 187 LEU A N 1
ATOM 1362 C CA . LEU A 1 187 ? 1.241 -0.438 -3.673 1.00 94.69 187 LEU A CA 1
ATOM 1363 C C . LEU A 1 187 ? 1.652 0.381 -2.443 1.00 94.69 187 LEU A C 1
ATOM 1365 O O . LEU A 1 187 ? 0.905 0.415 -1.466 1.00 94.69 187 LEU A O 1
ATOM 1369 N N . VAL A 1 188 ? 2.812 1.048 -2.470 1.00 91.44 188 VAL A N 1
ATOM 1370 C CA . VAL A 1 188 ? 3.261 1.883 -1.338 1.00 91.44 188 VAL A CA 1
ATOM 1371 C C . VAL A 1 188 ? 2.290 3.039 -1.110 1.00 91.44 188 VAL A C 1
ATOM 1373 O O . VAL A 1 188 ? 1.854 3.259 0.016 1.00 91.44 188 VAL A O 1
ATOM 1376 N N . GLY A 1 189 ? 1.898 3.731 -2.178 1.00 88.31 189 GLY A N 1
ATOM 1377 C CA . GLY A 1 189 ? 0.920 4.806 -2.132 1.00 88.31 189 GLY A CA 1
ATOM 1378 C C . GLY A 1 189 ? -0.438 4.324 -1.632 1.00 88.31 189 GLY A C 1
ATOM 1379 O O . GLY A 1 189 ? -1.038 4.990 -0.800 1.00 88.31 189 GLY A O 1
ATOM 1380 N N . GLY A 1 190 ? -0.903 3.147 -2.058 1.00 93.75 190 GLY A N 1
ATOM 1381 C CA . GLY A 1 190 ? -2.148 2.563 -1.557 1.00 93.75 190 GLY A CA 1
ATOM 1382 C C . GLY A 1 190 ? -2.095 2.199 -0.072 1.00 93.75 190 GLY A C 1
ATOM 1383 O O . GLY A 1 190 ? -3.072 2.403 0.643 1.00 93.75 190 GLY A O 1
ATOM 1384 N N . LEU A 1 191 ? -0.954 1.705 0.414 1.00 92.69 191 LEU A N 1
ATOM 1385 C CA . LEU A 1 191 ? -0.752 1.409 1.832 1.00 92.69 191 LEU A CA 1
ATOM 1386 C C . LEU A 1 191 ? -0.739 2.693 2.670 1.00 92.69 191 LEU A C 1
ATOM 1388 O O . LEU A 1 191 ? -1.524 2.821 3.603 1.00 92.69 191 LEU A O 1
ATOM 1392 N N . ILE A 1 192 ? 0.118 3.652 2.310 1.00 90.00 192 ILE A N 1
ATOM 1393 C CA . ILE A 1 192 ? 0.259 4.930 3.023 1.00 90.00 192 ILE A CA 1
ATOM 1394 C C . ILE A 1 192 ? -1.050 5.720 2.960 1.00 90.00 192 ILE A C 1
ATOM 1396 O O . ILE A 1 192 ? -1.533 6.200 3.980 1.00 90.00 192 ILE A O 1
ATOM 1400 N N . GLY A 1 193 ? -1.665 5.804 1.782 1.00 88.81 193 GLY A N 1
ATOM 1401 C CA . GLY A 1 193 ? -2.955 6.455 1.598 1.00 88.81 193 GLY A CA 1
ATOM 1402 C C . GLY A 1 193 ? -4.066 5.798 2.414 1.00 88.81 193 GLY A C 1
ATOM 1403 O O . GLY A 1 193 ? -4.915 6.507 2.939 1.00 88.81 193 GLY A O 1
ATOM 1404 N N . GLY A 1 194 ? -4.042 4.471 2.580 1.00 90.75 194 GLY A N 1
ATOM 1405 C CA . GLY A 1 194 ? -4.961 3.768 3.475 1.00 90.75 194 GLY A CA 1
ATOM 1406 C C . GLY A 1 194 ? -4.791 4.197 4.930 1.00 90.75 194 GLY A C 1
ATOM 1407 O O . GLY A 1 194 ? -5.773 4.552 5.573 1.00 90.75 194 GLY A O 1
ATOM 1408 N N . ILE A 1 195 ? -3.547 4.253 5.416 1.00 89.62 195 ILE A N 1
ATOM 1409 C CA . ILE A 1 195 ? -3.220 4.704 6.778 1.00 89.62 195 ILE A CA 1
ATOM 1410 C C . ILE A 1 195 ? -3.726 6.135 7.017 1.00 89.62 195 ILE A C 1
ATOM 1412 O O . ILE A 1 195 ? -4.452 6.385 7.976 1.00 89.62 195 ILE A O 1
ATOM 1416 N N . PHE A 1 196 ? -3.395 7.070 6.121 1.00 88.81 196 PHE A N 1
ATOM 1417 C CA . PHE A 1 196 ? -3.856 8.461 6.213 1.00 88.81 196 PHE A CA 1
ATOM 1418 C C . PHE A 1 196 ? -5.372 8.599 6.090 1.00 88.81 196 PHE A C 1
ATOM 1420 O O . PHE A 1 196 ? -5.977 9.425 6.771 1.00 88.81 196 PHE A O 1
ATOM 1427 N N . GLY A 1 197 ? -5.980 7.793 5.219 1.00 86.94 197 GLY A N 1
ATOM 1428 C CA . GLY A 1 197 ? -7.422 7.728 5.059 1.00 86.94 197 GLY A CA 1
ATOM 1429 C C . GLY A 1 197 ? -8.105 7.316 6.357 1.00 86.94 197 GLY A C 1
ATOM 1430 O O . GLY A 1 197 ? -9.040 7.988 6.771 1.00 86.94 197 GLY A O 1
ATOM 1431 N N . GLY A 1 198 ? -7.591 6.285 7.031 1.00 84.50 198 GLY A N 1
ATOM 1432 C CA . GLY A 1 198 ? -8.130 5.805 8.302 1.00 84.50 198 GLY A CA 1
ATOM 1433 C C . GLY A 1 198 ? -8.152 6.880 9.385 1.00 84.50 198 GLY A C 1
ATOM 1434 O O . GLY A 1 198 ? -9.177 7.103 10.016 1.00 84.50 198 GLY A O 1
ATOM 1435 N N . VAL A 1 199 ? -7.051 7.615 9.539 1.00 84.62 199 VAL A N 1
ATOM 1436 C CA . VAL A 1 199 ? -6.912 8.677 10.550 1.00 84.62 199 VAL A CA 1
ATOM 1437 C C . VAL A 1 199 ? -7.825 9.889 10.292 1.00 84.62 199 VAL A C 1
ATOM 1439 O O . VAL A 1 199 ? -8.176 10.609 11.227 1.00 84.62 199 VAL A O 1
ATOM 1442 N N . GLY A 1 200 ? -8.211 10.135 9.036 1.00 72.88 200 GLY A N 1
ATOM 1443 C CA . GLY A 1 200 ? -8.827 11.392 8.613 1.00 72.88 200 GLY A CA 1
ATOM 1444 C C . GLY A 1 200 ? -7.781 12.511 8.496 1.00 72.88 200 GLY A C 1
ATOM 1445 O O . GLY A 1 200 ? -6.865 12.625 9.307 1.00 72.88 200 GLY A O 1
ATOM 1446 N N . GLY A 1 201 ? -7.877 13.351 7.462 1.00 58.16 201 GLY A N 1
ATOM 1447 C CA . GLY A 1 201 ? -6.818 14.283 7.022 1.00 58.16 201 GLY A CA 1
ATOM 1448 C C . GLY A 1 201 ? -6.419 15.437 7.966 1.00 58.16 201 GLY A C 1
ATOM 1449 O O . GLY A 1 201 ? -5.875 16.426 7.489 1.00 58.16 201 GLY A O 1
ATOM 1450 N N . GLY A 1 202 ? -6.687 15.352 9.272 1.00 55.25 202 GLY A N 1
ATOM 1451 C CA . GLY A 1 202 ? -6.451 16.410 10.265 1.00 55.25 202 GLY A CA 1
ATOM 1452 C C . GLY A 1 202 ? -5.180 16.272 11.114 1.00 55.25 202 GLY A C 1
ATOM 1453 O O . GLY A 1 202 ? -5.014 17.029 12.070 1.00 55.25 202 GLY A O 1
ATOM 1454 N N . VAL A 1 203 ? -4.292 15.316 10.825 1.00 64.38 203 VAL A N 1
ATOM 1455 C CA . VAL A 1 203 ? -3.080 15.075 11.631 1.00 64.38 203 VAL A CA 1
ATOM 1456 C C . VAL A 1 203 ? -1.859 15.772 11.025 1.00 64.38 203 VAL A C 1
ATOM 1458 O O . VAL A 1 203 ? -1.587 15.655 9.832 1.00 64.38 203 VAL A O 1
ATOM 1461 N N . GLY A 1 204 ? -1.113 16.513 11.853 1.00 66.50 204 GLY A N 1
ATOM 1462 C CA . GLY A 1 204 ? 0.099 17.229 11.436 1.00 66.50 204 GLY A CA 1
ATOM 1463 C C . GLY A 1 204 ? 1.208 16.294 10.932 1.00 66.50 204 GLY A C 1
ATOM 1464 O O . GLY A 1 204 ? 1.320 15.155 11.378 1.00 66.50 204 GLY A O 1
ATOM 1465 N N . GLY A 1 205 ? 2.061 16.780 10.021 1.00 61.84 205 GLY A N 1
ATOM 1466 C CA . GLY A 1 205 ? 3.001 15.948 9.248 1.00 61.84 205 GLY A CA 1
ATOM 1467 C C . GLY A 1 205 ? 4.014 15.120 10.058 1.00 61.84 205 GLY A C 1
ATOM 1468 O O . GLY A 1 205 ? 4.363 14.011 9.651 1.00 61.84 205 GLY A O 1
ATOM 1469 N N . GLN A 1 206 ? 4.463 15.618 11.215 1.00 63.81 206 GLN A N 1
ATOM 1470 C CA . GLN A 1 206 ? 5.376 14.879 12.100 1.00 63.81 206 GLN A CA 1
ATOM 1471 C C . GLN A 1 206 ? 4.671 13.687 12.760 1.00 63.81 206 GLN A C 1
ATOM 1473 O O . GLN A 1 206 ? 5.114 12.551 12.611 1.00 63.81 206 GLN A O 1
ATOM 1478 N N . VAL A 1 207 ? 3.518 13.940 13.386 1.00 67.69 207 VAL A N 1
ATOM 1479 C CA . VAL A 1 207 ? 2.683 12.909 14.024 1.00 67.69 207 VAL A CA 1
ATOM 1480 C C . VAL A 1 207 ? 2.216 11.884 12.993 1.00 67.69 207 VAL A C 1
ATOM 1482 O O . VAL A 1 207 ? 2.284 10.682 13.218 1.00 67.69 207 VAL A O 1
ATOM 1485 N N . ALA A 1 208 ? 1.810 12.349 11.815 1.00 69.12 208 ALA A N 1
ATOM 1486 C CA . ALA A 1 208 ? 1.415 11.489 10.713 1.00 69.12 208 ALA A CA 1
ATOM 1487 C C . ALA A 1 208 ? 2.522 10.510 10.292 1.00 69.12 208 ALA A C 1
ATOM 1489 O O . ALA A 1 208 ? 2.248 9.343 10.019 1.00 69.12 208 ALA A O 1
ATOM 1490 N N . SER A 1 209 ? 3.772 10.972 10.249 1.00 70.12 209 SER A N 1
ATOM 1491 C CA . SER A 1 209 ? 4.904 10.123 9.876 1.00 70.12 209 SER A CA 1
ATOM 1492 C C . SER A 1 209 ? 5.159 9.045 10.927 1.00 70.12 209 SER A C 1
ATOM 1494 O O . SER A 1 209 ? 5.338 7.884 10.570 1.00 70.12 209 SER A O 1
ATOM 1496 N N . GLU A 1 210 ? 5.115 9.396 12.213 1.00 79.69 210 GLU A N 1
ATOM 1497 C CA . GLU A 1 210 ? 5.254 8.434 13.316 1.00 79.69 210 GLU A CA 1
ATOM 1498 C C . GLU A 1 210 ? 4.156 7.372 13.272 1.00 79.69 210 GLU A C 1
ATOM 1500 O O . GLU A 1 210 ? 4.453 6.178 13.299 1.00 79.69 210 GLU A O 1
ATOM 1505 N N . VAL A 1 211 ? 2.909 7.800 13.076 1.00 80.00 211 VAL A N 1
ATOM 1506 C CA . VAL A 1 211 ? 1.744 6.919 12.958 1.00 80.00 211 VAL A CA 1
ATOM 1507 C C . VAL A 1 211 ? 1.873 5.967 11.766 1.00 80.00 211 VAL A C 1
ATOM 1509 O O . VAL A 1 211 ? 1.599 4.776 11.894 1.00 80.00 211 VAL A O 1
ATOM 1512 N N . VAL A 1 212 ? 2.347 6.443 10.609 1.00 79.38 212 VAL A N 1
ATOM 1513 C CA . VAL A 1 212 ? 2.605 5.583 9.441 1.00 79.38 212 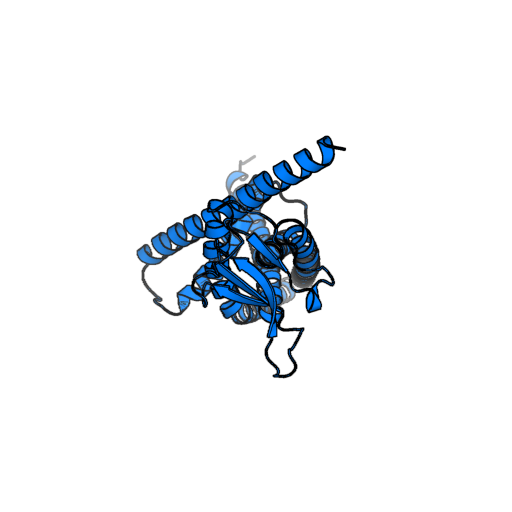VAL A CA 1
ATOM 1514 C C . VAL A 1 212 ? 3.698 4.558 9.735 1.00 79.38 212 VAL A C 1
ATOM 1516 O O . VAL A 1 212 ? 3.538 3.376 9.420 1.00 79.38 212 VAL A O 1
ATOM 1519 N N . LEU A 1 213 ? 4.805 4.985 10.345 1.00 80.06 213 LEU A N 1
ATOM 1520 C CA . LEU A 1 213 ? 5.904 4.089 10.704 1.00 80.06 213 LEU A CA 1
ATOM 1521 C C . LEU A 1 213 ? 5.447 3.017 11.697 1.00 80.06 213 LEU A C 1
ATOM 1523 O O . LEU A 1 213 ? 5.796 1.841 11.540 1.00 80.06 213 LEU A O 1
ATOM 1527 N N . GLU A 1 214 ? 4.667 3.407 12.699 1.00 83.38 214 GLU A N 1
ATOM 1528 C CA . GLU A 1 214 ? 4.150 2.515 13.729 1.00 83.38 214 GLU A CA 1
ATOM 1529 C C . GLU A 1 214 ? 3.117 1.541 13.162 1.00 83.38 214 GLU A C 1
ATOM 1531 O O . GLU A 1 214 ? 3.209 0.338 13.419 1.00 83.38 214 GLU A O 1
ATOM 1536 N N . ALA A 1 215 ? 2.215 2.009 12.297 1.00 81.94 215 ALA A N 1
ATOM 1537 C CA . ALA A 1 215 ? 1.242 1.158 11.626 1.00 81.94 215 ALA A CA 1
ATOM 1538 C C . ALA A 1 215 ? 1.925 0.089 10.757 1.00 81.94 215 ALA A C 1
ATOM 1540 O O . ALA A 1 215 ? 1.634 -1.102 10.882 1.00 81.94 215 ALA A O 1
ATOM 1541 N N . ILE A 1 216 ? 2.900 0.478 9.926 1.00 80.50 216 ILE A N 1
ATOM 1542 C CA . ILE A 1 216 ? 3.645 -0.473 9.084 1.00 80.50 216 ILE A CA 1
ATOM 1543 C C . ILE A 1 216 ? 4.450 -1.450 9.948 1.00 80.50 216 ILE A C 1
ATOM 1545 O O . ILE A 1 216 ? 4.456 -2.653 9.679 1.00 80.50 216 ILE A O 1
ATOM 1549 N N . THR A 1 217 ? 5.117 -0.958 10.995 1.00 80.69 217 THR A N 1
ATOM 1550 C CA . THR A 1 217 ? 5.895 -1.805 11.910 1.00 80.69 217 THR A CA 1
ATOM 1551 C C . THR A 1 217 ? 5.002 -2.826 12.602 1.00 80.69 217 THR A C 1
ATOM 1553 O O . THR A 1 217 ? 5.368 -3.995 12.680 1.00 80.69 217 THR A O 1
ATOM 1556 N N . THR A 1 218 ? 3.817 -2.417 13.049 1.00 80.25 218 THR A N 1
ATOM 1557 C CA . THR A 1 218 ? 2.837 -3.296 13.693 1.00 80.25 218 THR A CA 1
ATOM 1558 C C . THR A 1 218 ? 2.352 -4.375 12.730 1.00 80.25 218 THR A C 1
ATOM 1560 O O . THR A 1 218 ? 2.436 -5.556 13.058 1.00 80.25 218 THR A O 1
ATOM 1563 N N . ILE A 1 219 ? 1.970 -4.007 11.500 1.00 73.62 219 ILE A N 1
ATOM 1564 C CA . ILE A 1 219 ? 1.579 -4.961 10.446 1.00 73.62 219 ILE A CA 1
ATOM 1565 C C . ILE A 1 219 ? 2.700 -5.982 10.187 1.00 73.62 219 ILE A C 1
ATOM 1567 O O . ILE A 1 219 ? 2.439 -7.181 10.089 1.00 73.62 219 ILE A O 1
ATOM 1571 N N . LEU A 1 220 ? 3.957 -5.527 10.114 1.00 72.88 220 LEU A N 1
ATOM 1572 C CA . LEU A 1 220 ? 5.129 -6.392 9.944 1.00 72.88 220 LEU A CA 1
ATOM 1573 C C . LEU A 1 220 ? 5.396 -7.283 11.165 1.00 72.88 220 LEU A C 1
ATOM 1575 O O . LEU A 1 220 ? 5.808 -8.433 11.017 1.00 72.88 220 LEU A O 1
ATOM 1579 N N . MET A 1 221 ? 5.170 -6.784 12.375 1.00 69.62 221 MET A N 1
ATOM 1580 C CA . MET A 1 221 ? 5.380 -7.541 13.608 1.00 69.62 221 MET A CA 1
ATOM 1581 C C . MET A 1 221 ? 4.330 -8.631 13.807 1.00 69.62 221 MET A C 1
ATOM 1583 O O . MET A 1 221 ? 4.686 -9.723 14.254 1.00 69.62 221 MET A O 1
ATOM 1587 N N . THR A 1 222 ? 3.087 -8.409 13.375 1.00 64.31 222 THR A N 1
ATOM 1588 C CA . THR A 1 222 ? 2.054 -9.455 1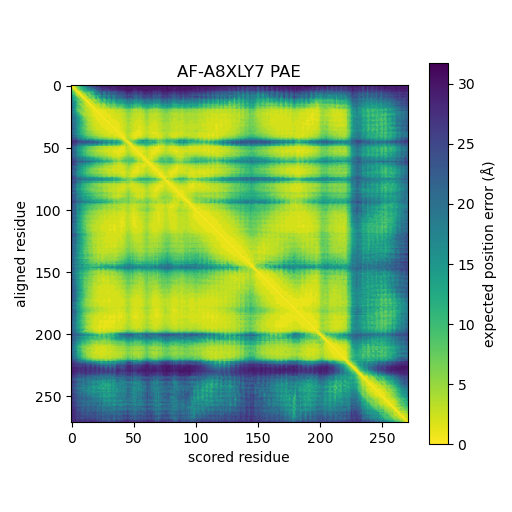3.337 1.00 64.31 222 THR A CA 1
ATOM 1589 C C . THR A 1 222 ? 2.475 -10.632 12.437 1.00 64.31 222 THR A C 1
ATOM 1591 O O . THR A 1 222 ? 2.122 -11.775 12.715 1.00 64.31 222 THR A O 1
ATOM 1594 N N . VAL A 1 223 ? 3.341 -10.4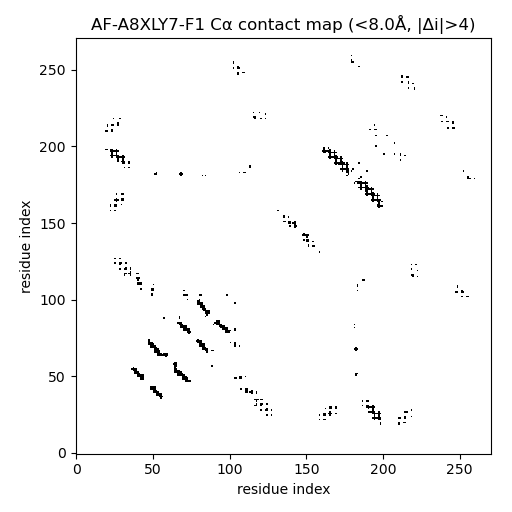08 11.434 1.00 54.16 223 VAL A N 1
ATOM 1595 C CA . VAL A 1 223 ? 3.978 -11.478 10.626 1.00 54.16 223 VAL A CA 1
ATOM 1596 C C . VAL A 1 223 ? 5.007 -12.282 11.419 1.00 54.16 223 VAL A C 1
ATOM 1598 O O . VAL A 1 223 ? 5.160 -13.487 11.220 1.00 54.16 223 VAL A O 1
ATOM 1601 N N . GLY A 1 224 ? 5.731 -11.620 12.321 1.00 47.00 224 GLY A N 1
ATOM 1602 C CA . GLY A 1 224 ? 6.766 -12.228 13.154 1.00 47.00 224 GLY A CA 1
ATOM 1603 C C . GLY A 1 224 ? 6.227 -13.056 14.322 1.00 47.00 224 GLY A C 1
ATOM 1604 O O . GLY A 1 224 ? 6.998 -13.814 14.912 1.00 47.00 224 GLY A O 1
ATOM 1605 N N . ALA A 1 225 ? 4.932 -12.946 14.634 1.00 44.47 225 ALA A N 1
ATOM 1606 C CA . ALA A 1 225 ? 4.287 -13.609 15.768 1.00 44.47 225 ALA A CA 1
ATOM 1607 C C . ALA A 1 225 ? 4.141 -15.135 15.608 1.00 44.47 225 ALA A C 1
ATOM 1609 O O . ALA A 1 225 ? 3.823 -15.821 16.574 1.00 44.47 225 ALA A O 1
ATOM 1610 N N . LYS A 1 226 ? 4.462 -15.701 14.432 1.00 39.25 226 LYS A N 1
ATOM 1611 C CA . LYS A 1 226 ? 4.622 -17.158 14.276 1.00 39.25 226 LYS A CA 1
ATOM 1612 C C . LYS A 1 226 ? 6.001 -17.679 14.719 1.00 39.25 226 LYS A C 1
ATOM 1614 O O . LYS A 1 226 ? 6.261 -18.870 14.601 1.00 39.25 226 LYS A O 1
ATOM 1619 N N . SER A 1 227 ? 6.880 -16.821 15.252 1.00 36.62 227 SER A N 1
ATOM 1620 C CA . SER A 1 227 ? 8.146 -17.233 15.870 1.00 36.62 227 SER A CA 1
ATOM 1621 C C . SER A 1 227 ? 8.447 -16.409 17.128 1.00 36.62 227 SER A C 1
ATOM 1623 O O . SER A 1 227 ? 8.989 -15.302 17.043 1.00 36.62 227 SER A O 1
ATOM 1625 N N . ALA A 1 228 ? 8.161 -17.044 18.268 1.00 36.22 228 ALA A N 1
ATOM 1626 C CA . ALA A 1 228 ? 8.430 -16.663 19.657 1.00 36.22 228 ALA A CA 1
ATOM 1627 C C . ALA A 1 228 ? 7.441 -15.677 20.306 1.00 36.22 228 ALA A C 1
ATOM 1629 O O . ALA A 1 228 ? 7.662 -14.467 20.362 1.00 36.22 228 ALA A O 1
ATOM 1630 N N . ALA A 1 229 ? 6.404 -16.251 20.923 1.00 39.50 229 ALA A N 1
ATOM 1631 C CA . ALA A 1 229 ? 6.033 -15.829 22.267 1.00 39.50 229 ALA A CA 1
ATOM 1632 C C . ALA A 1 229 ? 7.270 -15.992 23.180 1.00 39.50 229 ALA A C 1
ATOM 1634 O O . ALA A 1 229 ? 7.979 -16.990 23.074 1.00 39.50 229 ALA A O 1
ATOM 1635 N N . ASN A 1 230 ? 7.514 -15.011 24.051 1.00 42.50 230 ASN A N 1
ATOM 1636 C CA . ASN A 1 230 ? 8.560 -14.970 25.085 1.00 42.50 230 ASN A CA 1
ATOM 1637 C C . ASN A 1 230 ? 10.002 -14.674 24.642 1.00 42.50 230 ASN A C 1
ATOM 1639 O O . ASN A 1 230 ? 10.867 -15.534 24.750 1.00 42.50 230 ASN A O 1
ATOM 1643 N N . THR A 1 231 ? 10.310 -13.420 24.283 1.00 38.38 231 THR A N 1
ATOM 1644 C CA . THR A 1 231 ? 11.435 -12.668 24.901 1.00 38.38 231 THR A CA 1
ATOM 1645 C C . THR A 1 231 ? 11.375 -11.184 24.516 1.00 38.38 231 THR A C 1
ATOM 1647 O O . THR A 1 231 ? 11.390 -10.816 23.342 1.00 38.38 231 THR A O 1
ATOM 1650 N N . SER A 1 232 ? 11.340 -10.307 25.515 1.00 46.06 232 SER A N 1
ATOM 1651 C CA . SER A 1 232 ? 11.233 -8.844 25.402 1.00 46.06 232 SER A CA 1
ATOM 1652 C C . SER A 1 232 ? 12.421 -8.173 24.687 1.00 46.06 232 SER A C 1
ATOM 1654 O O . SER A 1 232 ? 12.259 -7.089 24.131 1.00 46.06 232 SER A O 1
ATOM 1656 N N . SER A 1 233 ? 13.583 -8.834 24.610 1.00 43.75 233 SER A N 1
ATOM 1657 C CA . SER A 1 233 ? 14.793 -8.305 23.953 1.00 43.75 233 SER A CA 1
ATOM 1658 C C . SER A 1 233 ? 14.788 -8.490 22.420 1.00 43.75 233 SER A C 1
ATOM 1660 O O . SER A 1 233 ? 15.197 -7.615 21.658 1.00 43.75 233 SER A O 1
ATOM 1662 N N . THR A 1 234 ? 14.204 -9.582 21.919 1.00 48.66 234 THR A N 1
ATOM 1663 C CA . THR A 1 234 ? 14.117 -9.902 20.480 1.00 48.66 234 THR A CA 1
ATOM 1664 C C . THR A 1 234 ? 13.067 -9.060 19.751 1.00 48.66 234 THR A C 1
ATOM 1666 O O . THR A 1 234 ? 13.201 -8.785 18.557 1.00 48.66 234 THR A O 1
ATOM 1669 N N . ALA A 1 235 ? 12.022 -8.625 20.461 1.00 46.66 235 ALA A N 1
ATOM 1670 C CA . ALA A 1 235 ? 10.976 -7.754 19.927 1.00 46.66 235 ALA A CA 1
ATOM 1671 C C . ALA A 1 235 ? 11.468 -6.315 19.698 1.00 46.66 235 ALA A C 1
ATOM 1673 O O . ALA A 1 235 ? 11.038 -5.682 18.737 1.00 46.66 235 ALA A O 1
ATOM 1674 N N . ALA A 1 236 ? 12.382 -5.814 20.537 1.00 49.28 236 ALA A N 1
ATOM 1675 C CA . ALA A 1 236 ? 13.004 -4.501 20.365 1.00 49.28 236 ALA A CA 1
ATOM 1676 C C . ALA A 1 236 ? 13.941 -4.485 19.146 1.00 49.28 236 ALA A C 1
ATOM 1678 O O . ALA A 1 236 ? 13.820 -3.618 18.288 1.00 49.28 236 ALA A O 1
ATOM 1679 N N . ILE A 1 237 ? 14.771 -5.522 18.984 1.00 50.22 237 ILE A N 1
ATOM 1680 C CA . ILE A 1 237 ? 15.657 -5.678 17.817 1.00 50.22 237 ILE A CA 1
ATOM 1681 C C . ILE A 1 237 ? 14.851 -5.868 16.520 1.00 50.22 237 ILE A C 1
ATOM 1683 O O . ILE A 1 237 ? 15.181 -5.282 15.488 1.00 50.22 237 ILE A O 1
ATOM 1687 N N . LYS A 1 238 ? 13.762 -6.658 16.546 1.00 50.91 238 LYS A N 1
ATOM 1688 C CA . LYS A 1 238 ? 12.841 -6.786 15.400 1.00 50.91 238 LYS A CA 1
ATOM 1689 C C . LYS A 1 238 ? 12.141 -5.461 15.085 1.00 50.91 238 LYS A C 1
ATOM 1691 O O . LYS A 1 238 ? 12.012 -5.145 13.905 1.00 50.91 238 LYS A O 1
ATOM 1696 N N . ARG A 1 239 ? 11.741 -4.684 16.102 1.00 50.22 239 ARG A N 1
ATOM 1697 C CA . ARG A 1 239 ? 11.178 -3.335 15.927 1.00 50.22 239 ARG A CA 1
ATOM 1698 C C . ARG A 1 239 ? 12.175 -2.374 15.314 1.00 50.22 239 ARG A C 1
ATOM 1700 O O . ARG A 1 239 ? 11.811 -1.717 14.354 1.00 50.22 239 ARG A O 1
ATOM 1707 N N . ASP A 1 240 ? 13.413 -2.319 15.788 1.00 53.62 240 ASP A N 1
ATOM 1708 C CA . ASP A 1 240 ? 14.417 -1.412 15.223 1.00 53.62 240 ASP A CA 1
ATOM 1709 C C . ASP A 1 240 ? 14.818 -1.813 13.805 1.00 53.62 240 ASP A C 1
ATOM 1711 O O . ASP A 1 240 ? 14.971 -0.961 12.932 1.00 53.62 240 ASP A O 1
ATOM 1715 N N . ARG A 1 241 ? 14.891 -3.116 13.515 1.00 51.91 241 ARG A N 1
ATOM 1716 C CA . ARG A 1 241 ? 15.114 -3.593 12.147 1.00 51.91 241 ARG A CA 1
ATOM 1717 C C . ARG A 1 241 ? 13.930 -3.275 11.233 1.00 51.91 241 ARG A C 1
ATOM 1719 O O . ARG A 1 241 ? 14.150 -2.847 10.105 1.00 51.91 241 ARG A O 1
ATOM 1726 N N . ALA A 1 242 ? 12.696 -3.448 11.710 1.00 46.19 242 ALA A N 1
ATOM 1727 C CA . ALA A 1 242 ? 11.494 -3.054 10.982 1.00 46.19 242 ALA A CA 1
ATOM 1728 C C . ALA A 1 242 ? 11.467 -1.538 10.764 1.00 46.19 242 ALA A C 1
ATOM 1730 O O . ALA A 1 242 ? 11.346 -1.116 9.625 1.00 46.19 242 ALA A O 1
ATOM 1731 N N . ARG A 1 243 ? 11.709 -0.726 11.797 1.00 53.47 243 ARG A N 1
ATOM 1732 C CA . ARG A 1 243 ? 11.813 0.736 11.702 1.00 53.47 243 ARG A CA 1
ATOM 1733 C C . ARG A 1 243 ? 12.871 1.166 10.697 1.00 53.47 243 ARG A C 1
ATOM 1735 O O . ARG A 1 243 ? 12.560 1.981 9.844 1.00 53.47 243 ARG A O 1
ATOM 1742 N N . ASN A 1 244 ? 14.065 0.576 10.713 1.00 49.94 244 ASN A N 1
ATOM 1743 C CA . ASN A 1 244 ? 15.109 0.872 9.727 1.00 49.94 244 ASN A CA 1
ATOM 1744 C C . ASN A 1 244 ? 14.690 0.492 8.302 1.00 49.94 244 ASN A C 1
ATOM 1746 O O . ASN A 1 244 ? 14.982 1.226 7.364 1.00 49.94 244 ASN A O 1
ATOM 1750 N N . ILE A 1 245 ? 13.968 -0.617 8.126 1.00 49.28 245 ILE A N 1
ATOM 1751 C CA . ILE A 1 245 ? 13.407 -1.018 6.830 1.00 49.28 245 ILE A CA 1
ATOM 1752 C C . ILE A 1 245 ? 12.292 -0.063 6.390 1.00 49.28 245 ILE A C 1
ATOM 1754 O O . ILE A 1 245 ? 12.243 0.298 5.220 1.00 49.28 245 ILE A O 1
ATOM 1758 N N . VAL A 1 246 ? 11.409 0.374 7.290 1.00 52.56 246 VAL A N 1
ATOM 1759 C CA . VAL A 1 246 ? 10.338 1.319 6.953 1.00 52.56 246 VAL A CA 1
ATOM 1760 C C . VAL A 1 246 ? 10.917 2.700 6.663 1.00 52.56 246 VAL A C 1
ATOM 1762 O O . VAL A 1 246 ? 10.544 3.289 5.660 1.00 52.56 246 VAL A O 1
ATOM 1765 N N . ILE A 1 247 ? 11.882 3.183 7.448 1.00 54.38 247 ILE A N 1
ATOM 1766 C CA . ILE A 1 247 ? 12.643 4.404 7.158 1.00 54.38 247 ILE A CA 1
ATOM 1767 C C . ILE A 1 247 ? 13.321 4.272 5.798 1.00 54.38 247 ILE A C 1
ATOM 1769 O O . ILE A 1 247 ? 13.245 5.198 5.005 1.00 54.38 247 ILE A O 1
ATOM 1773 N N . LEU A 1 248 ? 13.911 3.117 5.475 1.00 50.41 248 LEU A N 1
ATOM 1774 C CA . LEU A 1 248 ? 14.467 2.872 4.149 1.00 50.41 248 LEU A CA 1
ATOM 1775 C C . LEU A 1 248 ? 13.379 2.953 3.076 1.00 50.41 248 LEU A C 1
ATOM 1777 O O . LEU A 1 248 ? 13.604 3.623 2.086 1.00 50.41 248 LEU A O 1
ATOM 1781 N N . VAL A 1 249 ? 12.210 2.330 3.251 1.00 50.03 249 VAL A N 1
ATOM 1782 C CA . VAL A 1 249 ? 11.110 2.349 2.268 1.00 50.03 249 VAL A CA 1
ATOM 1783 C C . VAL A 1 249 ? 10.514 3.745 2.106 1.00 50.03 249 VAL A C 1
ATOM 1785 O O . VAL A 1 249 ? 10.284 4.162 0.978 1.00 50.03 249 VAL A O 1
ATOM 1788 N N . VAL A 1 250 ? 10.303 4.481 3.195 1.00 53.88 250 VAL A N 1
ATOM 1789 C CA . VAL A 1 250 ? 9.765 5.847 3.199 1.00 53.88 250 VAL A CA 1
ATOM 1790 C C . VAL A 1 250 ? 10.790 6.824 2.637 1.00 53.88 250 VAL A C 1
ATOM 1792 O O . VAL A 1 250 ? 10.443 7.605 1.760 1.00 53.88 250 VAL A O 1
ATOM 1795 N N . ASN A 1 251 ? 12.063 6.732 3.030 1.00 50.97 251 ASN A N 1
ATOM 1796 C CA . ASN A 1 251 ? 13.138 7.523 2.429 1.00 50.97 251 ASN A CA 1
ATOM 1797 C C . ASN A 1 251 ? 13.365 7.134 0.974 1.00 50.97 251 ASN A C 1
ATOM 1799 O O . ASN A 1 251 ? 13.628 7.998 0.157 1.00 50.97 251 ASN A O 1
ATOM 1803 N N . CYS A 1 252 ? 13.214 5.864 0.610 1.00 48.94 252 CYS A N 1
ATOM 1804 C CA . CYS A 1 252 ? 13.230 5.423 -0.778 1.00 48.94 252 CYS A CA 1
ATOM 1805 C C . CYS A 1 252 ? 12.065 6.032 -1.545 1.00 48.94 252 CYS A C 1
ATOM 1807 O O . CYS A 1 252 ? 12.263 6.500 -2.657 1.00 48.94 252 CYS A O 1
ATOM 1809 N N . TYR A 1 253 ? 10.872 6.073 -0.954 1.00 53.03 253 TYR A N 1
ATOM 1810 C CA . TYR A 1 253 ? 9.703 6.709 -1.541 1.00 53.03 253 TYR A CA 1
ATOM 1811 C C . TYR A 1 253 ? 9.897 8.214 -1.687 1.00 53.03 253 TYR A C 1
ATOM 1813 O O . TYR A 1 253 ? 9.550 8.764 -2.720 1.00 53.03 253 TYR A O 1
ATOM 1821 N N . PHE A 1 254 ? 10.516 8.862 -0.702 1.00 51.41 254 PHE A N 1
ATOM 1822 C CA . PHE A 1 254 ? 10.854 10.279 -0.718 1.00 51.41 254 PHE A CA 1
ATOM 1823 C C . PHE A 1 254 ? 11.953 10.589 -1.738 1.00 51.41 254 PHE A C 1
ATOM 1825 O O . PHE A 1 254 ? 11.816 11.515 -2.518 1.00 51.41 254 PHE A O 1
ATOM 1832 N N . VAL A 1 255 ? 13.003 9.774 -1.823 1.00 52.09 255 VAL A N 1
ATOM 1833 C CA . VAL A 1 255 ? 14.062 9.878 -2.837 1.00 52.09 255 VAL A CA 1
ATOM 1834 C C . VAL A 1 255 ? 13.487 9.625 -4.229 1.00 52.09 255 VAL A C 1
ATOM 1836 O O . VAL A 1 255 ? 13.825 10.348 -5.160 1.00 52.09 255 VAL A O 1
ATOM 1839 N N . ILE A 1 256 ? 12.599 8.641 -4.390 1.00 53.75 256 ILE A N 1
ATOM 1840 C CA . ILE A 1 256 ? 11.867 8.397 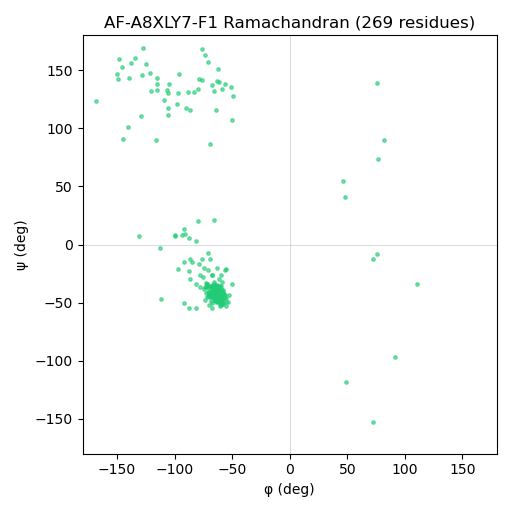-5.637 1.00 53.75 256 ILE A CA 1
ATOM 1841 C C . ILE A 1 256 ? 10.990 9.608 -5.971 1.00 53.75 256 ILE A C 1
ATOM 1843 O O . ILE A 1 256 ? 11.050 10.088 -7.095 1.00 53.75 256 ILE A O 1
ATOM 1847 N N . LEU A 1 257 ? 10.237 10.136 -5.005 1.00 54.59 257 LEU A N 1
ATOM 1848 C CA . LEU A 1 257 ? 9.362 11.293 -5.171 1.00 54.59 257 LEU A CA 1
ATOM 1849 C C . LEU A 1 257 ? 10.163 12.529 -5.585 1.00 54.59 257 LEU A C 1
ATOM 1851 O O . LEU A 1 257 ? 9.849 13.120 -6.607 1.00 54.59 257 LEU A O 1
ATOM 1855 N N . VAL A 1 258 ? 11.215 12.880 -4.843 1.00 52.22 258 VAL A N 1
ATOM 1856 C CA . VAL A 1 258 ? 12.066 14.050 -5.091 1.00 52.22 258 VAL A CA 1
ATOM 1857 C C . VAL A 1 258 ? 12.761 13.929 -6.442 1.00 52.22 258 VAL A C 1
ATOM 1859 O O . VAL A 1 258 ? 12.645 14.840 -7.252 1.00 52.22 258 VAL A O 1
ATOM 1862 N N . ASN A 1 259 ? 13.396 12.791 -6.752 1.00 50.53 259 ASN A N 1
ATOM 1863 C CA . ASN A 1 259 ? 14.061 12.618 -8.048 1.00 50.53 259 ASN A CA 1
ATOM 1864 C C . ASN A 1 259 ? 13.069 12.653 -9.219 1.00 50.53 259 ASN A C 1
ATOM 1866 O O . ASN A 1 259 ? 13.369 13.233 -10.259 1.00 50.53 259 ASN A O 1
ATOM 1870 N N . PHE A 1 260 ? 11.880 12.065 -9.067 1.00 49.62 260 PHE A N 1
ATOM 1871 C CA . PHE A 1 260 ? 10.878 12.055 -10.131 1.00 49.62 260 PHE A CA 1
ATOM 1872 C C . PHE A 1 260 ? 10.217 13.428 -10.317 1.00 49.62 260 PHE A C 1
ATOM 1874 O O . PHE A 1 260 ? 9.974 13.835 -11.452 1.00 49.62 260 PHE A O 1
ATOM 1881 N N . LEU A 1 261 ? 9.976 14.173 -9.230 1.00 50.53 261 LEU A N 1
ATOM 1882 C CA . LEU A 1 261 ? 9.472 15.548 -9.284 1.00 50.53 261 LEU A CA 1
ATOM 1883 C C . LEU A 1 261 ? 10.501 16.480 -9.928 1.00 50.53 261 LEU A C 1
ATOM 1885 O O . LEU A 1 261 ? 10.131 17.268 -10.790 1.00 50.53 261 LEU A O 1
ATOM 1889 N N . SER A 1 262 ? 11.786 16.339 -9.588 1.00 47.69 262 SER A N 1
ATOM 1890 C CA . SER A 1 262 ? 12.871 17.094 -10.221 1.00 47.69 262 SER A CA 1
ATOM 1891 C C . SER A 1 262 ? 12.948 16.831 -11.724 1.00 47.69 262 SER A C 1
ATOM 1893 O O . SER A 1 262 ? 13.044 17.785 -12.485 1.00 47.69 262 SER A O 1
ATOM 1895 N N . ILE A 1 263 ? 12.818 15.576 -12.173 1.00 49.53 263 ILE A N 1
ATOM 1896 C CA . ILE A 1 263 ? 12.796 15.233 -13.608 1.00 49.53 263 ILE A CA 1
ATOM 1897 C C . ILE A 1 263 ? 11.577 15.851 -14.313 1.00 49.53 263 ILE A C 1
ATOM 1899 O O . ILE A 1 263 ? 11.700 16.359 -15.425 1.00 49.53 263 ILE A O 1
ATOM 1903 N N . LYS A 1 264 ? 10.398 15.838 -13.678 1.00 44.91 264 LYS A N 1
ATOM 1904 C CA . LYS A 1 264 ? 9.164 16.391 -14.262 1.00 44.91 264 LYS A CA 1
ATOM 1905 C C . LYS A 1 264 ? 9.151 17.921 -14.295 1.00 44.91 264 LYS A C 1
ATOM 1907 O O . LYS A 1 264 ? 8.649 18.485 -15.258 1.00 44.91 264 LYS A O 1
ATOM 1912 N N . ILE A 1 265 ? 9.701 18.575 -13.271 1.00 47.34 265 ILE A N 1
ATOM 1913 C CA . ILE A 1 265 ? 9.881 20.033 -13.224 1.00 47.34 265 ILE A CA 1
ATOM 1914 C C . ILE A 1 265 ? 10.887 20.464 -14.292 1.00 47.34 265 ILE A C 1
ATOM 1916 O O . ILE A 1 265 ? 10.605 21.405 -15.022 1.00 47.34 265 ILE A O 1
ATOM 1920 N N . LEU A 1 266 ? 11.998 19.736 -14.458 1.00 41.78 266 LEU A N 1
ATOM 1921 C CA . LEU A 1 266 ? 12.955 20.001 -15.537 1.00 41.78 266 LEU A CA 1
ATOM 1922 C C . LEU A 1 266 ? 12.278 19.916 -16.915 1.00 41.78 266 LEU A C 1
ATOM 1924 O O . LEU A 1 266 ? 12.433 20.810 -17.733 1.00 41.78 266 LEU A O 1
ATOM 1928 N N . PHE A 1 267 ? 11.447 18.891 -17.130 1.00 40.56 267 PHE A N 1
ATOM 1929 C CA . PHE A 1 267 ? 10.719 18.686 -18.388 1.00 40.56 267 PHE A CA 1
ATOM 1930 C C . PHE A 1 267 ? 9.588 19.704 -18.635 1.00 40.56 267 PHE A C 1
ATOM 1932 O O . PHE A 1 267 ? 9.161 19.888 -19.772 1.00 40.56 267 PHE A O 1
ATOM 1939 N N . LEU A 1 268 ? 9.069 20.344 -17.581 1.00 43.19 268 LEU A N 1
ATOM 1940 C CA . LEU A 1 268 ? 8.070 21.415 -17.676 1.00 43.19 268 LEU A CA 1
ATOM 1941 C C . LEU A 1 268 ? 8.699 22.803 -17.849 1.00 43.19 268 LEU A C 1
ATOM 1943 O O . LEU A 1 268 ? 8.022 23.686 -18.356 1.00 43.19 268 LEU A O 1
ATOM 1947 N N . LEU A 1 269 ? 9.959 22.989 -17.445 1.00 43.28 269 LEU 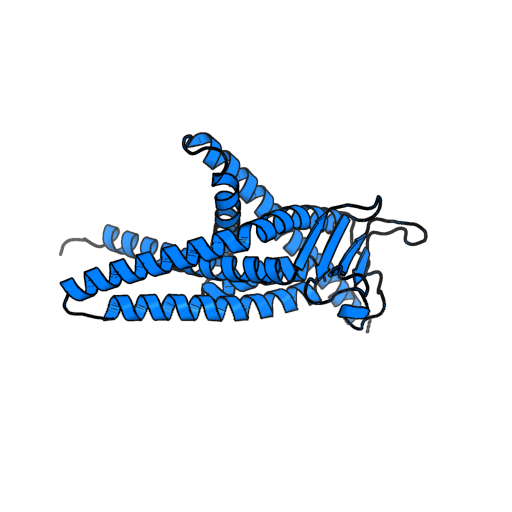A N 1
ATOM 1948 C CA . LEU A 1 269 ? 10.723 24.228 -17.641 1.00 43.28 269 LEU A CA 1
ATOM 1949 C C . LEU A 1 269 ? 11.435 24.290 -19.005 1.00 43.28 269 LEU A C 1
ATOM 1951 O O . LEU A 1 269 ? 11.904 25.352 -19.395 1.00 43.28 269 LEU A O 1
ATOM 1955 N N . GLU A 1 270 ? 11.514 23.169 -19.727 1.00 46.47 270 GLU A N 1
ATOM 1956 C CA . GLU A 1 270 ? 12.074 23.069 -21.087 1.00 46.47 270 GLU A CA 1
ATOM 1957 C C . GLU A 1 270 ? 11.027 23.259 -22.210 1.00 46.47 270 GLU A C 1
ATOM 1959 O O . GLU A 1 270 ? 11.326 23.032 -23.384 1.00 46.47 270 GLU A O 1
ATOM 1964 N N . LYS A 1 271 ? 9.798 23.666 -21.868 1.00 41.91 271 LYS A N 1
ATOM 1965 C CA . LYS A 1 271 ? 8.740 24.080 -22.806 1.00 41.91 271 LYS A CA 1
ATOM 1966 C C . LYS A 1 271 ? 8.385 25.543 -22.604 1.00 41.91 271 LYS A C 1
ATOM 1968 O O . LYS A 1 271 ? 8.011 26.166 -23.620 1.00 41.91 271 LYS A O 1
#

pLDDT: mean 75.96, std 16.61, range [36.22, 95.12]

Sequence (271 aa):
MSDSQPKEKMSHKQNKDNNILNHALEGGAVGATKNAIHYAVKVGGRRTNVVNVFDKTVKSARGNPKWFARVDAPHGKVPFHHINVNKAITGVKDPHIKISGASAQAAGAAGHVLNVINKVAPVVMVASVAYDAYQIGCEVKKDIENHSSRNTIEKTVSTLVATAAGFAGCGAGAAIGTAIFPGVGTLVGGLIGGIFGGVGGGVGGQVASEVVLEAITTILMTVGAKSAANTSSTAAIKRDRARNIVILVVNCYFVILVNFLSIKILFLLEK

Organism: Caenorhabditis briggsae (NCBI:txid6238)

Secondary structure (DSSP, 8-state):
----HHHHHHHHHHHHHHHHHHHHHHHHHHHHHHHHHHEEEEE-SSTTEEEEEEEEEEE-TTSPEEEEEEEE-SBTTB-S-EEEE-HHHHS-----EE--HHHHHHHHHHHHHHHHHHHHHHHHHHHHHHHHHHHHHHHHHHHHHTT--HHHHHHHHHHHHHHHHHHHHHHHHHHHHHHHSTTHHHHHHHHHHHHHHHH-TTS-HHHHHHHHHHHHHHHHHHHHTTS-SS-HHHHHHHHHHHHHHHHHHHHHHHHHHHHHHHHHHHHHH--

Solvent-accessible surface area (backbone atoms only — not comparable to full-atom values): 13604 Å² total; per-residue (Å²): 138,81,89,71,62,70,63,57,56,52,52,55,51,55,53,50,53,51,52,43,44,49,24,17,36,48,2,28,28,48,14,29,26,53,39,31,68,43,37,48,55,40,56,42,92,50,102,41,34,39,23,36,27,24,29,57,85,45,61,42,98,82,69,46,54,35,62,42,15,34,34,31,45,54,48,94,95,40,89,51,27,24,38,38,45,29,38,94,75,70,72,44,73,68,67,57,44,77,48,51,68,66,53,47,53,36,45,26,54,40,28,52,53,49,36,52,46,34,71,42,15,62,60,52,36,54,51,47,55,53,51,48,51,50,51,44,52,54,31,44,53,53,16,64,76,64,78,47,60,61,61,32,50,52,53,52,52,49,53,51,50,15,44,53,32,1,53,52,22,14,52,54,22,18,51,54,16,34,76,74,35,59,36,65,25,22,48,52,20,10,25,55,19,0,20,47,18,10,52,43,93,81,65,56,73,69,62,45,50,52,44,50,52,48,33,54,39,49,61,54,47,65,63,47,60,86,63,69,83,89,56,81,69,60,55,52,55,52,46,52,53,40,47,53,50,46,50,46,40,51,49,36,49,48,52,44,48,51,55,50,49,51,54,51,50,53,64,61,73,74,109

Mean predicted aligned error: 10.53 Å

Foldseek 3Di:
DDDPPPPVVVVVVVVLLVLLLLLLLLLLLLLLQVCLVQWAKDADDDPFWGIWIFGQVDADPVRDTHTAKTWTQQDDPRNAIFMFGDCVPPVDDTDRHGDHPLLSNLLSLLSVLSNLSSVCSVVSNVVSVVVLVVVLVVQVVVCVVVVHCVSNVCSVVLSVQSNVLSQVQLVVQLVVLCVLHNRSRSSVRSSLRSSCRSSDVPDDPVSSVVSSLVSSLVSVVVSVVVPDDDDPVVSVVSSVVSSVSVCSNVVSVVVSNVVSVVVVVVVVVVD

Radius of gyration: 21.27 Å; Cα contacts (8 Å, |Δi|>4): 409; chains: 1; bounding box: 50×44×71 Å